Protein AF-A0A8B6HRZ5-F1 (afdb_monomer)

InterPro domains:
  IPR036322 WD40-repeat-containing domain superfamily [SSF50978] (142-255)

Sequence (256 aa):
MEEHNSCQNVLPLDAVAKDVKHSVMFYDVSNALSNIRTTSNRAIANLEENIENRCNDEVMISNQIRNFEFKLQEILPALETARMVFKSPEDIQNIVRSLRSTTLNFLQYKTDYKPSKIQQVQVPSLVPRMPTQFTLHPRLDIIRYEDLLITCMCITDDNCLLLCNQKSNVLLVYSDSGDYLQDCKLSGEPWDIAVIPGENKPVVTLPYQSLIKFVDIITMTASPKYFIPVGSGVAIVKDKICVGGYERGYLHIYDK

Secondary structure (DSSP, 8-state):
-------S----HHHHHHHHTTSHHHHHHHHHHHHHHHHHHHHHHHHHHHHHHHHHHHHHHHHHHHHHHHHHHHHHHHHHT-----SSHHHHHHHHHHSTT---------------TT--PPPPPSS-PPPP-------------TT--EEEEEE-TT--EEEEETTTTEEEEE-TT--EEEEEE-SS----EEEETTTTEEEEEEGGGTEEEEB-TTT-PBPPPEE-SS--EEEEETTEEEEE-TTT--EEEEE-

Structure (mmCIF, N/CA/C/O backbone):
data_AF-A0A8B6HRZ5-F1
#
_entry.id   AF-A0A8B6HRZ5-F1
#
loop_
_atom_site.group_PDB
_atom_site.id
_atom_site.type_symbol
_atom_site.label_atom_id
_atom_site.label_alt_id
_atom_site.label_comp_id
_atom_site.label_asym_id
_atom_site.label_entity_id
_atom_site.label_seq_id
_atom_site.pdbx_PDB_ins_code
_atom_site.Cartn_x
_atom_site.Cartn_y
_atom_site.Cartn_z
_atom_site.occupancy
_atom_site.B_iso_or_equiv
_atom_site.auth_seq_id
_atom_site.auth_comp_id
_atom_site.auth_asym_id
_atom_site.auth_atom_id
_atom_site.pdbx_PDB_model_num
ATOM 1 N N . MET A 1 1 ? 54.891 21.508 -107.665 1.00 38.66 1 MET A N 1
ATOM 2 C CA . MET A 1 1 ? 54.600 20.073 -107.844 1.00 38.66 1 MET A CA 1
ATOM 3 C C . MET A 1 1 ? 55.518 19.346 -106.888 1.00 38.66 1 MET A C 1
ATOM 5 O O . MET A 1 1 ? 56.701 19.258 -107.172 1.00 38.66 1 MET A O 1
ATOM 9 N N . GLU A 1 2 ? 55.012 18.974 -105.716 1.00 42.09 2 GLU A N 1
ATOM 10 C CA . GLU A 1 2 ? 55.763 18.152 -104.765 1.00 42.09 2 GLU A CA 1
ATOM 11 C C . GLU A 1 2 ? 55.422 16.688 -105.044 1.00 42.09 2 GLU A C 1
ATOM 13 O O . GLU A 1 2 ? 54.262 16.281 -104.967 1.00 42.09 2 GLU A O 1
ATOM 18 N N . GLU A 1 3 ? 56.432 15.918 -105.447 1.00 49.00 3 GLU A N 1
ATOM 19 C CA . GLU A 1 3 ? 56.338 14.469 -105.583 1.00 49.00 3 GLU A CA 1
ATOM 20 C C . GLU A 1 3 ? 56.299 13.854 -104.181 1.00 49.00 3 GLU A C 1
ATOM 22 O O . GLU A 1 3 ? 57.293 13.824 -103.455 1.00 49.00 3 GLU A O 1
ATOM 27 N N . HIS A 1 4 ? 55.125 13.368 -103.781 1.00 48.78 4 HIS A N 1
ATOM 28 C CA . HIS A 1 4 ? 55.000 12.538 -102.592 1.00 48.78 4 HIS A CA 1
ATOM 29 C C . HIS A 1 4 ? 55.686 11.192 -102.851 1.00 48.78 4 HIS A C 1
ATOM 31 O O . HIS A 1 4 ? 55.140 10.325 -103.534 1.00 48.78 4 HIS A O 1
ATOM 37 N N . ASN A 1 5 ? 56.875 11.011 -102.270 1.00 52.81 5 ASN A N 1
ATOM 38 C CA . ASN A 1 5 ? 57.528 9.711 -102.163 1.00 52.81 5 ASN A CA 1
ATOM 39 C C . ASN A 1 5 ? 56.578 8.740 -101.454 1.00 52.81 5 ASN A C 1
ATOM 41 O O . ASN A 1 5 ? 56.281 8.899 -100.268 1.00 52.81 5 ASN A O 1
ATOM 45 N N . SER A 1 6 ? 56.083 7.740 -102.186 1.00 54.97 6 SER A N 1
ATOM 46 C CA . SER A 1 6 ? 55.260 6.681 -101.612 1.00 54.97 6 SER A CA 1
ATOM 47 C C . SER A 1 6 ? 56.063 5.984 -100.514 1.00 54.97 6 SER A C 1
ATOM 49 O O . SER A 1 6 ? 57.105 5.390 -100.796 1.00 54.97 6 SER A O 1
ATOM 51 N N . CYS A 1 7 ? 55.600 6.053 -99.267 1.00 59.22 7 CYS A N 1
ATOM 52 C CA . CYS A 1 7 ? 56.176 5.290 -98.168 1.00 59.22 7 CYS A CA 1
ATOM 53 C C . CYS A 1 7 ? 56.111 3.792 -98.517 1.00 59.22 7 CYS A C 1
ATOM 55 O O . CYS A 1 7 ? 55.048 3.187 -98.444 1.00 59.22 7 CYS A O 1
ATOM 57 N N . GLN A 1 8 ? 57.233 3.184 -98.909 1.00 53.69 8 GLN A N 1
ATOM 58 C CA . GLN A 1 8 ? 57.300 1.767 -99.307 1.00 53.69 8 GLN A CA 1
ATOM 59 C C . GLN A 1 8 ? 57.217 0.785 -98.123 1.00 53.69 8 GLN A C 1
ATOM 61 O O . GLN A 1 8 ? 57.164 -0.421 -98.332 1.00 53.69 8 GLN A O 1
ATOM 66 N N . ASN A 1 9 ? 57.139 1.287 -96.886 1.00 56.56 9 ASN A N 1
ATOM 67 C CA . ASN A 1 9 ? 57.068 0.486 -95.662 1.00 56.56 9 ASN A CA 1
ATOM 68 C C . ASN A 1 9 ? 55.737 0.690 -94.921 1.00 56.56 9 ASN A C 1
ATOM 70 O O . ASN A 1 9 ? 55.716 0.932 -93.716 1.00 56.56 9 ASN A O 1
ATOM 74 N N . VAL A 1 10 ? 54.610 0.622 -95.634 1.00 58.75 10 VAL A N 1
ATOM 75 C CA . VAL A 1 10 ? 53.302 0.504 -94.976 1.00 58.75 10 VAL A CA 1
ATOM 76 C C . VAL A 1 10 ? 53.109 -0.965 -94.616 1.00 58.75 10 VAL A C 1
ATOM 78 O O . VAL A 1 10 ? 52.753 -1.782 -95.463 1.00 58.75 10 VAL A O 1
ATOM 81 N N . LEU A 1 11 ? 53.387 -1.313 -93.358 1.00 62.25 11 LEU A N 1
ATOM 82 C CA . LEU A 1 11 ? 53.001 -2.609 -92.810 1.00 62.25 11 LEU A CA 1
ATOM 83 C C . LEU A 1 11 ? 51.470 -2.715 -92.886 1.00 62.25 11 LEU A C 1
ATOM 85 O O . LEU A 1 11 ? 50.784 -1.841 -92.344 1.00 62.25 11 LEU A O 1
ATOM 89 N N . PRO A 1 12 ? 50.913 -3.743 -93.552 1.00 67.38 12 PRO A N 1
ATOM 90 C CA . PRO A 1 12 ? 49.474 -3.936 -93.563 1.00 67.38 12 PRO A CA 1
ATOM 91 C C . PRO A 1 12 ? 48.985 -4.063 -92.119 1.00 67.38 12 PRO A C 1
ATOM 93 O O . PRO A 1 12 ? 49.611 -4.750 -91.309 1.00 67.38 12 PRO A O 1
ATOM 96 N N . LEU A 1 13 ? 47.873 -3.399 -91.792 1.00 62.28 13 LEU A N 1
ATOM 97 C CA . LEU A 1 13 ? 47.287 -3.393 -90.443 1.00 62.28 13 LEU A CA 1
ATOM 98 C C . LEU A 1 13 ? 47.123 -4.814 -89.876 1.00 62.28 13 LEU A C 1
ATOM 100 O O . LEU A 1 13 ? 47.326 -5.034 -88.684 1.00 62.28 13 LEU A O 1
ATOM 104 N N . ASP A 1 14 ? 46.859 -5.788 -90.745 1.00 65.31 14 ASP A N 1
ATOM 105 C CA . ASP A 1 14 ? 46.728 -7.204 -90.398 1.00 65.31 14 ASP A CA 1
ATOM 106 C C . ASP A 1 14 ? 48.038 -7.857 -89.925 1.00 65.31 14 ASP A C 1
ATOM 108 O O . ASP A 1 14 ? 48.007 -8.787 -89.116 1.00 65.31 14 ASP A O 1
ATOM 112 N N . ALA A 1 15 ? 49.194 -7.380 -90.400 1.00 63.66 15 ALA A N 1
ATOM 113 C CA . ALA A 1 15 ? 50.505 -7.850 -89.952 1.00 63.66 15 ALA A CA 1
ATOM 114 C C . ALA A 1 15 ? 50.818 -7.334 -88.541 1.00 63.66 15 ALA A C 1
ATOM 116 O O . ALA A 1 15 ? 51.223 -8.111 -87.682 1.00 63.66 15 ALA A O 1
ATOM 117 N N . VAL A 1 16 ? 50.522 -6.058 -88.267 1.00 62.25 16 VAL A N 1
ATOM 118 C CA . VAL A 1 16 ? 50.665 -5.472 -86.923 1.00 62.25 16 VAL A CA 1
ATOM 119 C C . VAL A 1 16 ? 49.673 -6.115 -85.944 1.00 62.25 16 VAL A C 1
ATOM 121 O O . VAL A 1 16 ? 50.038 -6.458 -84.823 1.00 62.25 16 VAL A O 1
ATOM 124 N N . ALA A 1 17 ? 48.432 -6.368 -86.370 1.00 62.56 17 ALA A N 1
ATOM 125 C CA . ALA A 1 17 ? 47.404 -6.996 -85.540 1.00 62.56 17 ALA A CA 1
ATOM 126 C C . ALA A 1 17 ? 47.711 -8.462 -85.166 1.00 62.56 17 ALA A C 1
ATOM 128 O O . ALA A 1 17 ? 47.281 -8.926 -84.104 1.00 62.56 17 ALA A O 1
ATOM 129 N N . LYS A 1 18 ? 48.459 -9.201 -86.001 1.00 64.75 18 LYS A N 1
ATOM 130 C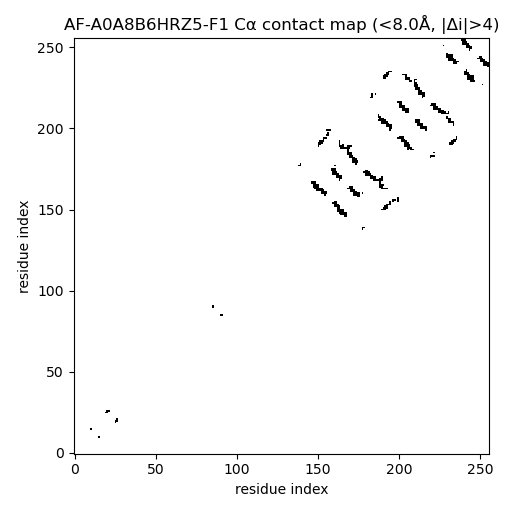 CA . LYS A 1 18 ? 48.892 -10.577 -85.691 1.00 64.75 18 LYS A CA 1
ATOM 131 C C . LYS A 1 18 ? 49.919 -10.629 -84.555 1.00 64.75 18 LYS A C 1
ATOM 133 O O . LYS A 1 18 ? 49.816 -11.512 -83.698 1.00 64.75 18 LYS A O 1
ATOM 138 N N . ASP A 1 19 ? 50.827 -9.659 -84.495 1.00 64.00 19 ASP A N 1
ATOM 139 C CA . ASP A 1 19 ? 51.858 -9.591 -83.452 1.00 64.00 19 ASP A CA 1
ATOM 140 C C . ASP A 1 19 ? 51.330 -9.045 -82.122 1.00 64.00 19 ASP A C 1
ATOM 142 O O . ASP A 1 19 ? 51.835 -9.410 -81.061 1.00 64.00 19 ASP A O 1
ATOM 146 N N . VAL A 1 20 ? 50.246 -8.258 -82.132 1.00 68.44 20 VAL A N 1
ATOM 147 C CA . VAL A 1 20 ? 49.613 -7.761 -80.895 1.00 68.44 20 VAL A CA 1
ATOM 148 C C . VAL A 1 20 ? 49.166 -8.910 -79.991 1.00 68.44 20 VAL A C 1
ATOM 150 O O . VAL A 1 20 ? 49.357 -8.824 -78.785 1.00 68.44 20 VAL A O 1
ATOM 153 N N . LYS A 1 21 ? 48.656 -10.020 -80.544 1.00 69.50 21 LYS A N 1
ATOM 154 C CA . LYS A 1 21 ? 48.264 -11.202 -79.749 1.00 69.50 21 LYS A CA 1
ATOM 155 C C . LYS A 1 21 ? 49.444 -11.921 -79.085 1.00 69.50 21 LYS A C 1
ATOM 157 O O . LYS A 1 21 ? 49.227 -12.676 -78.144 1.00 69.50 21 LYS A O 1
ATOM 162 N N . HIS A 1 22 ? 50.661 -11.691 -79.576 1.00 73.56 22 HIS A N 1
ATOM 163 C CA . HIS A 1 22 ? 51.902 -12.262 -79.050 1.00 73.56 22 HIS A CA 1
ATOM 164 C C . HIS A 1 22 ? 52.674 -11.257 -78.181 1.00 73.56 22 HIS A C 1
ATOM 166 O O . HIS A 1 22 ? 53.710 -11.594 -77.610 1.00 73.56 22 HIS A O 1
ATOM 172 N N . SER A 1 23 ? 52.173 -10.022 -78.061 1.00 79.94 23 SER A N 1
ATOM 173 C CA . SER A 1 23 ? 52.761 -8.996 -77.209 1.00 79.94 23 SER A CA 1
ATOM 174 C C . SER A 1 23 ? 52.591 -9.355 -75.737 1.00 79.94 23 SER A C 1
ATOM 176 O O . SER A 1 23 ? 51.514 -9.765 -75.301 1.00 79.94 23 SER A O 1
ATOM 178 N N . VAL A 1 24 ? 53.641 -9.114 -74.952 1.00 80.75 24 VAL A N 1
ATOM 179 C CA . VAL A 1 24 ? 53.631 -9.265 -73.489 1.00 80.75 24 VAL A CA 1
ATOM 180 C C . VAL A 1 24 ? 52.458 -8.497 -72.870 1.00 80.75 24 VAL A C 1
ATOM 182 O O . VAL A 1 24 ? 51.736 -9.046 -72.045 1.00 80.75 24 VAL A O 1
ATOM 185 N N . MET A 1 25 ? 52.167 -7.285 -73.362 1.00 78.19 25 MET A N 1
ATOM 186 C CA . MET A 1 25 ? 51.032 -6.493 -72.871 1.00 78.19 25 MET A CA 1
ATOM 187 C C . MET A 1 25 ? 49.675 -7.158 -73.128 1.00 78.19 25 MET A C 1
ATOM 189 O O . MET A 1 25 ? 48.774 -7.047 -72.300 1.00 78.19 25 MET A O 1
ATOM 193 N N . PHE A 1 26 ? 49.503 -7.852 -74.257 1.00 80.44 26 PHE A N 1
ATOM 194 C CA . PHE A 1 26 ? 48.255 -8.562 -74.543 1.00 80.44 26 PHE A CA 1
ATOM 195 C C . PHE A 1 26 ? 48.068 -9.748 -73.597 1.00 80.44 26 PHE A C 1
ATOM 197 O O . PHE A 1 26 ? 46.974 -9.937 -73.065 1.00 80.44 26 PHE A O 1
ATOM 204 N N . TYR A 1 27 ? 49.136 -10.507 -73.338 1.00 82.19 27 TYR A N 1
ATOM 205 C CA . TYR A 1 27 ? 49.108 -11.592 -72.359 1.00 82.19 27 TYR A CA 1
ATOM 206 C C . TYR A 1 27 ? 48.821 -11.085 -70.945 1.00 82.19 27 TYR A C 1
ATOM 208 O O . TYR A 1 27 ? 47.970 -11.660 -70.268 1.00 82.19 27 TYR A O 1
ATOM 216 N N . ASP A 1 28 ? 49.452 -9.991 -70.519 1.00 83.25 28 ASP A N 1
ATOM 217 C CA . ASP A 1 28 ? 49.235 -9.405 -69.193 1.00 83.25 28 ASP A CA 1
ATOM 218 C C . ASP A 1 28 ? 47.789 -8.932 -69.011 1.00 83.25 28 ASP A C 1
ATOM 220 O O . ASP A 1 28 ? 47.148 -9.261 -68.011 1.00 83.25 28 ASP A O 1
ATOM 224 N N . VAL A 1 29 ? 47.234 -8.231 -70.006 1.00 85.19 29 VAL A N 1
ATOM 225 C CA . VAL A 1 29 ? 45.831 -7.788 -69.983 1.00 85.19 29 VAL A CA 1
ATOM 226 C C . VAL A 1 29 ? 44.878 -8.985 -70.021 1.00 85.19 29 VAL A C 1
ATOM 228 O O . VAL A 1 29 ? 43.915 -9.022 -69.257 1.00 85.19 29 VAL A O 1
ATOM 231 N N . SER A 1 30 ? 45.150 -9.996 -70.850 1.00 83.00 30 SER A N 1
ATOM 232 C CA . SER A 1 30 ? 44.341 -11.219 -70.914 1.00 83.00 30 SER A CA 1
ATOM 233 C C . SER A 1 30 ? 44.356 -11.982 -69.583 1.00 83.00 30 SER A C 1
ATOM 235 O O . SER A 1 30 ? 43.309 -12.425 -69.105 1.00 83.00 30 SER A O 1
ATOM 237 N N . ASN A 1 31 ? 45.523 -12.099 -68.945 1.00 87.56 31 ASN A N 1
ATOM 238 C CA . ASN A 1 31 ? 45.673 -12.734 -67.637 1.00 87.56 31 ASN A CA 1
ATOM 239 C C . ASN A 1 31 ? 44.961 -11.931 -66.541 1.00 87.56 31 ASN A C 1
ATOM 241 O O . ASN A 1 31 ? 44.244 -12.513 -65.727 1.00 87.56 31 ASN A O 1
ATOM 245 N N . ALA A 1 32 ? 45.087 -10.602 -66.547 1.00 87.81 32 ALA A N 1
ATOM 246 C CA . ALA A 1 32 ? 44.375 -9.731 -65.618 1.00 87.81 32 ALA A CA 1
ATOM 247 C C . ALA A 1 32 ? 42.850 -9.871 -65.768 1.00 87.81 32 ALA A C 1
ATOM 249 O O . ALA A 1 32 ? 42.153 -10.051 -64.769 1.00 87.81 32 ALA A O 1
ATOM 250 N N . LEU A 1 33 ? 42.330 -9.883 -67.000 1.00 89.69 33 LEU A N 1
ATOM 251 C CA . LEU A 1 33 ? 40.906 -10.105 -67.271 1.00 89.69 33 LEU A CA 1
ATOM 252 C C . LEU A 1 33 ? 40.442 -11.497 -66.818 1.00 89.69 33 LEU A C 1
ATOM 254 O O . LEU A 1 33 ? 39.361 -11.623 -66.241 1.00 89.69 33 LEU A O 1
ATOM 258 N N . SER A 1 34 ? 41.261 -12.533 -67.016 1.00 91.69 34 SER A N 1
ATOM 259 C CA . SER A 1 34 ? 40.980 -13.889 -66.527 1.00 91.69 34 SER A CA 1
ATOM 260 C C . SER A 1 34 ? 40.912 -13.946 -64.993 1.00 91.69 34 SER A C 1
ATOM 262 O O . SER A 1 34 ? 39.985 -14.531 -64.421 1.00 91.69 34 SER A O 1
ATOM 264 N N . ASN A 1 35 ? 41.835 -13.265 -64.310 1.00 90.69 35 ASN A N 1
ATOM 265 C CA . ASN A 1 35 ? 41.856 -13.167 -62.850 1.00 90.69 35 ASN A CA 1
ATOM 266 C C . ASN A 1 35 ? 40.648 -12.389 -62.312 1.00 90.69 35 ASN A C 1
ATOM 268 O O . ASN A 1 35 ? 40.018 -12.827 -61.345 1.00 90.69 35 ASN A O 1
ATOM 272 N N . ILE A 1 36 ? 40.280 -11.278 -62.961 1.00 92.06 36 ILE A N 1
ATOM 273 C CA . ILE A 1 36 ? 39.077 -10.503 -62.625 1.00 92.06 36 ILE A CA 1
ATOM 274 C C . ILE A 1 36 ? 37.833 -11.372 -62.798 1.00 92.06 36 ILE A C 1
ATOM 276 O O . ILE A 1 36 ? 37.013 -11.444 -61.885 1.00 92.06 36 ILE A O 1
ATOM 280 N N . ARG A 1 37 ? 37.713 -12.091 -63.920 1.00 92.19 37 ARG A N 1
ATOM 281 C CA . ARG A 1 37 ? 36.587 -12.999 -64.174 1.00 92.19 37 ARG A CA 1
ATOM 282 C C . ARG A 1 37 ? 36.490 -14.088 -63.110 1.00 92.19 37 ARG A C 1
ATOM 284 O O . ARG A 1 37 ? 35.410 -14.337 -62.587 1.00 92.19 37 ARG A O 1
ATOM 291 N N . THR A 1 38 ? 37.613 -14.704 -62.753 1.00 92.94 38 THR A N 1
ATOM 292 C CA . THR A 1 38 ? 37.658 -15.749 -61.719 1.00 92.94 38 THR A CA 1
ATOM 293 C C . THR A 1 38 ? 37.252 -15.198 -60.351 1.00 92.94 38 THR A C 1
ATOM 295 O O . THR A 1 38 ? 36.471 -15.824 -59.636 1.00 92.94 38 THR A O 1
ATOM 298 N N . THR A 1 39 ? 37.729 -14.000 -60.005 1.00 92.12 39 THR A N 1
ATOM 299 C CA . THR A 1 39 ? 37.379 -13.318 -58.750 1.00 92.12 39 THR A CA 1
ATOM 300 C C . THR A 1 39 ? 35.900 -12.942 -58.716 1.00 92.12 39 THR A C 1
ATOM 302 O O . THR A 1 39 ? 35.231 -13.187 -57.716 1.00 92.12 39 THR A O 1
ATOM 305 N N . SER A 1 40 ? 35.368 -12.414 -59.821 1.00 90.81 40 SER A N 1
ATOM 306 C CA . SER A 1 40 ? 33.954 -12.061 -59.956 1.00 90.81 40 SER A CA 1
ATOM 307 C C . SER A 1 40 ? 33.053 -13.290 -59.845 1.00 90.81 40 SER A C 1
ATOM 309 O O . SER A 1 40 ? 32.094 -13.255 -59.083 1.00 90.81 40 SER A O 1
ATOM 311 N N . ASN A 1 41 ? 33.398 -14.399 -60.507 1.00 93.44 41 ASN A N 1
ATOM 312 C CA . ASN A 1 41 ? 32.646 -15.651 -60.400 1.00 93.44 41 ASN A CA 1
ATOM 313 C C . ASN A 1 41 ? 32.640 -16.197 -58.965 1.00 93.44 41 ASN A C 1
ATOM 315 O O . ASN A 1 41 ? 31.605 -16.650 -58.488 1.00 93.44 41 ASN A O 1
ATOM 319 N N . ARG A 1 42 ? 33.775 -16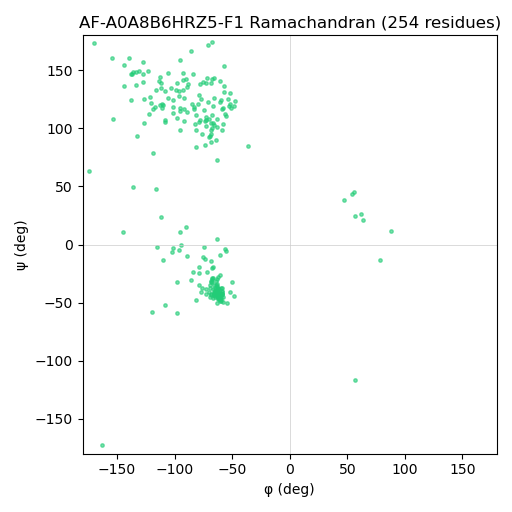.123 -58.254 1.00 92.69 42 ARG A N 1
ATOM 320 C CA . ARG A 1 42 ? 33.847 -16.527 -56.841 1.00 92.69 42 ARG A CA 1
ATOM 321 C C . ARG A 1 42 ? 32.988 -15.626 -55.953 1.00 92.69 42 ARG A C 1
ATOM 323 O O . ARG A 1 42 ? 32.314 -16.123 -55.061 1.00 92.69 42 ARG A O 1
ATOM 330 N N . ALA A 1 43 ? 32.996 -14.316 -56.199 1.00 88.75 43 ALA A N 1
ATOM 331 C CA . ALA A 1 43 ? 32.155 -13.378 -55.463 1.00 88.75 43 ALA A CA 1
ATOM 332 C C . ALA A 1 43 ? 30.658 -13.652 -55.690 1.00 88.75 43 ALA A C 1
ATOM 334 O O . ALA A 1 43 ? 29.894 -13.607 -54.732 1.00 88.75 43 ALA A O 1
ATOM 335 N N . ILE A 1 44 ? 30.256 -13.982 -56.924 1.00 92.06 44 ILE A N 1
ATOM 336 C CA . ILE A 1 44 ? 28.875 -14.367 -57.254 1.00 92.06 44 ILE A CA 1
ATOM 337 C C . ILE A 1 44 ? 28.483 -15.653 -56.519 1.00 92.06 44 ILE A C 1
ATOM 339 O O . ILE A 1 44 ? 27.481 -15.643 -55.815 1.00 92.06 44 ILE A O 1
ATOM 343 N N . ALA A 1 45 ? 29.303 -16.707 -56.583 1.00 93.06 45 ALA A N 1
ATOM 344 C CA . ALA A 1 45 ? 29.021 -17.966 -55.886 1.00 93.06 45 ALA A CA 1
ATOM 345 C C . ALA A 1 45 ? 28.887 -17.776 -54.362 1.00 93.06 45 ALA A C 1
ATOM 347 O O . ALA A 1 45 ? 27.954 -18.286 -53.750 1.00 93.06 45 ALA A O 1
ATOM 348 N N . ASN A 1 46 ? 29.764 -16.968 -53.754 1.00 91.38 46 ASN A N 1
ATOM 349 C CA . ASN A 1 46 ? 29.667 -16.638 -52.329 1.00 91.38 46 ASN A CA 1
ATOM 350 C C . ASN A 1 46 ? 28.385 -15.850 -51.999 1.00 91.38 46 ASN A C 1
ATOM 352 O O . ASN A 1 46 ? 27.848 -15.976 -50.900 1.00 91.38 46 ASN A O 1
ATOM 356 N N . LEU A 1 47 ? 27.913 -14.983 -52.900 1.00 90.31 47 LEU A N 1
ATOM 357 C CA . LEU A 1 47 ? 26.650 -14.265 -52.708 1.00 90.31 47 LEU A CA 1
ATOM 358 C C . LEU A 1 47 ? 25.453 -15.212 -52.817 1.00 90.31 47 LEU A C 1
ATOM 360 O O . LEU A 1 47 ? 24.545 -15.105 -51.999 1.00 90.31 47 LEU A O 1
ATOM 364 N N . GLU A 1 48 ? 25.470 -16.143 -53.771 1.00 93.38 48 GLU A N 1
ATOM 365 C CA . GLU A 1 48 ? 24.432 -17.168 -53.935 1.00 93.38 48 GLU A CA 1
ATOM 366 C C . GLU A 1 48 ? 24.335 -18.069 -52.695 1.00 93.38 48 GLU A C 1
ATOM 368 O O . GLU A 1 48 ? 23.246 -18.218 -52.141 1.00 93.38 48 GLU A O 1
ATOM 373 N N . GLU A 1 49 ? 25.466 -18.561 -52.180 1.00 93.19 49 GLU A N 1
ATOM 374 C CA . GLU A 1 49 ? 25.521 -19.359 -50.944 1.00 93.19 49 GLU A CA 1
ATOM 375 C C . GLU A 1 49 ? 25.003 -18.569 -49.728 1.00 93.19 49 GLU A C 1
ATOM 377 O O . GLU A 1 49 ? 24.223 -19.074 -48.920 1.00 93.19 49 GLU A O 1
ATOM 382 N N . ASN A 1 50 ? 25.380 -17.291 -49.605 1.00 91.88 50 ASN A N 1
ATOM 383 C CA . ASN A 1 50 ? 24.878 -16.438 -48.526 1.00 91.88 50 ASN A CA 1
ATOM 384 C C . ASN A 1 50 ? 23.367 -16.177 -48.630 1.00 91.88 50 ASN A C 1
ATOM 386 O O . ASN A 1 50 ? 22.702 -16.060 -47.599 1.00 91.88 50 ASN A O 1
ATOM 390 N N . ILE A 1 51 ? 22.818 -16.063 -49.843 1.00 91.12 51 ILE A N 1
ATOM 391 C CA . ILE A 1 51 ? 21.371 -15.926 -50.057 1.00 91.12 51 ILE A CA 1
ATOM 392 C C . ILE A 1 51 ? 20.659 -17.213 -49.634 1.00 91.12 51 ILE A C 1
ATOM 394 O O . ILE A 1 51 ? 19.686 -17.137 -48.886 1.00 91.12 51 ILE A O 1
ATOM 398 N N . GLU A 1 52 ? 21.166 -18.377 -50.042 1.00 91.88 52 GLU A N 1
ATOM 399 C CA . GLU A 1 52 ? 20.597 -19.674 -49.666 1.00 91.88 52 GLU A CA 1
ATOM 400 C C . GLU A 1 52 ? 20.598 -19.877 -48.143 1.00 91.88 52 GLU A C 1
ATOM 402 O O . GLU A 1 52 ? 19.563 -20.204 -47.558 1.00 91.88 52 GLU A O 1
ATOM 407 N N . ASN A 1 53 ? 21.722 -19.582 -47.481 1.00 91.94 53 ASN A N 1
ATOM 408 C CA . ASN A 1 53 ? 21.828 -19.651 -46.024 1.00 91.94 53 ASN A CA 1
ATOM 409 C C . ASN A 1 53 ? 20.816 -18.727 -45.331 1.00 91.94 53 ASN A C 1
ATOM 411 O O . ASN A 1 53 ? 20.139 -19.147 -44.395 1.00 91.94 53 ASN A O 1
ATOM 415 N N . ARG A 1 54 ? 20.634 -17.497 -45.832 1.00 87.75 54 ARG A N 1
ATOM 416 C CA . ARG A 1 54 ? 19.635 -16.563 -45.288 1.00 87.75 54 ARG A CA 1
ATOM 417 C C . ARG A 1 54 ? 18.201 -17.052 -45.472 1.00 87.75 54 ARG A C 1
ATOM 419 O O . ARG A 1 54 ? 17.399 -16.888 -44.557 1.00 87.75 54 ARG A O 1
ATOM 426 N N . CYS A 1 55 ? 17.878 -17.663 -46.612 1.00 89.62 55 CYS A N 1
ATOM 427 C CA . CYS A 1 55 ? 16.565 -18.271 -46.825 1.00 89.62 55 CYS A CA 1
ATOM 428 C C . CYS A 1 55 ? 16.320 -19.436 -45.852 1.00 89.62 55 CYS A C 1
ATOM 430 O O . CYS A 1 55 ? 15.230 -19.550 -45.293 1.00 89.62 55 CYS A O 1
ATOM 432 N N . ASN A 1 56 ? 17.334 -20.269 -45.601 1.00 91.69 56 ASN A N 1
ATOM 433 C CA . ASN A 1 56 ? 17.239 -21.362 -44.631 1.00 91.69 56 ASN A CA 1
ATOM 434 C C . ASN A 1 56 ? 17.042 -20.844 -43.196 1.00 91.69 56 ASN A C 1
ATOM 436 O O . ASN A 1 56 ? 16.181 -21.352 -42.471 1.00 91.69 56 ASN A O 1
ATOM 440 N N . ASP A 1 57 ? 17.776 -19.799 -42.807 1.00 88.50 57 ASP A N 1
ATOM 441 C CA . ASP A 1 57 ? 17.620 -19.143 -41.506 1.00 88.50 57 ASP A CA 1
ATOM 442 C C . ASP A 1 57 ? 16.214 -18.549 -41.338 1.00 88.50 57 ASP A C 1
ATOM 444 O O . ASP A 1 57 ? 15.585 -18.727 -40.294 1.00 88.50 57 ASP A O 1
ATOM 448 N N . GLU A 1 58 ? 15.678 -17.895 -42.373 1.00 91.00 58 GLU A N 1
ATOM 449 C CA . GLU A 1 58 ? 14.325 -17.328 -42.362 1.00 91.00 58 GLU A CA 1
ATOM 450 C C . GLU A 1 58 ? 13.253 -18.408 -42.153 1.00 91.00 58 GLU A C 1
ATOM 452 O O . GLU A 1 58 ? 12.332 -18.234 -41.344 1.00 91.00 58 GLU A O 1
ATOM 457 N N . VAL A 1 59 ? 13.399 -19.560 -42.815 1.00 92.38 59 VAL A N 1
ATOM 458 C CA . VAL A 1 59 ? 12.515 -20.717 -42.617 1.00 92.38 59 VAL A CA 1
ATOM 459 C C . VAL A 1 59 ? 12.639 -21.261 -41.192 1.00 92.38 59 VAL A C 1
ATOM 461 O O . VAL A 1 59 ? 11.621 -21.544 -40.550 1.00 92.38 59 VAL A O 1
ATOM 464 N N . MET A 1 60 ? 13.859 -21.381 -40.657 1.00 92.06 60 MET A N 1
ATOM 465 C CA . MET A 1 60 ? 14.077 -21.852 -39.286 1.00 92.06 60 MET A CA 1
ATOM 466 C C . MET A 1 60 ? 13.434 -20.912 -38.258 1.00 92.06 60 MET A C 1
ATOM 468 O O . MET A 1 60 ? 12.714 -21.377 -37.370 1.00 92.06 60 MET A O 1
ATOM 472 N N . ILE A 1 61 ? 13.644 -19.600 -38.396 1.00 87.62 61 ILE A N 1
ATOM 473 C CA . ILE A 1 61 ? 13.073 -18.575 -37.514 1.00 87.62 61 ILE A CA 1
ATOM 474 C C . ILE A 1 61 ? 11.545 -18.600 -37.593 1.00 87.62 61 ILE A C 1
ATOM 476 O O . ILE A 1 61 ? 10.879 -18.615 -36.558 1.00 87.62 61 ILE A O 1
ATOM 480 N N . SER A 1 62 ? 10.978 -18.686 -38.798 1.00 90.12 62 SER A N 1
ATOM 481 C CA . SER A 1 62 ? 9.525 -18.766 -38.995 1.00 90.12 62 SER A CA 1
ATOM 482 C C . SER A 1 62 ? 8.916 -19.983 -38.290 1.00 90.12 62 SER A C 1
ATOM 484 O O . SER A 1 62 ? 7.876 -19.879 -37.637 1.00 90.12 62 SER A O 1
ATOM 486 N N . ASN A 1 63 ? 9.592 -21.134 -38.350 1.00 89.69 63 ASN A N 1
ATOM 487 C CA . ASN A 1 63 ? 9.171 -22.338 -37.635 1.00 89.69 63 ASN A CA 1
ATOM 488 C C . ASN A 1 63 ? 9.275 -22.178 -36.110 1.00 89.69 63 ASN A C 1
ATOM 490 O O . ASN A 1 63 ? 8.396 -22.642 -35.381 1.00 89.69 63 ASN A O 1
ATOM 494 N N . GLN A 1 64 ? 10.317 -21.506 -35.610 1.00 88.44 64 GLN A N 1
ATOM 495 C CA . GLN A 1 64 ? 10.448 -21.209 -34.182 1.00 88.44 64 GLN A CA 1
ATOM 496 C C . GLN A 1 64 ? 9.341 -20.269 -33.691 1.00 88.44 64 GLN A C 1
ATOM 498 O O . GLN A 1 64 ? 8.726 -20.563 -32.666 1.00 88.44 64 GLN A O 1
ATOM 503 N N . ILE A 1 65 ? 9.044 -19.195 -34.431 1.00 85.25 65 ILE A N 1
ATOM 504 C CA . ILE A 1 65 ? 7.957 -18.257 -34.110 1.00 85.25 65 ILE A CA 1
ATOM 505 C C . ILE A 1 65 ? 6.624 -19.001 -34.048 1.00 85.25 65 ILE A C 1
ATOM 507 O O . ILE A 1 65 ? 5.940 -18.926 -33.030 1.00 85.25 65 ILE A O 1
ATOM 511 N N . ARG A 1 66 ? 6.299 -19.807 -35.066 1.00 87.81 66 ARG A N 1
ATOM 512 C CA . ARG A 1 66 ? 5.058 -20.595 -35.089 1.00 87.81 66 ARG A CA 1
ATOM 513 C C . ARG A 1 66 ? 4.958 -21.560 -33.899 1.00 87.81 66 ARG A C 1
ATOM 515 O O . ARG A 1 66 ? 3.892 -21.705 -33.308 1.00 87.81 66 ARG A O 1
ATOM 522 N N . ASN A 1 67 ? 6.065 -22.196 -33.511 1.00 88.62 67 ASN A N 1
ATOM 523 C CA . ASN A 1 67 ? 6.099 -23.056 -32.325 1.00 88.62 67 ASN A CA 1
ATOM 524 C C . ASN A 1 67 ? 5.859 -22.272 -31.024 1.00 88.62 67 ASN A C 1
ATOM 526 O O . ASN A 1 67 ? 5.209 -22.787 -30.113 1.00 88.62 67 ASN A O 1
ATOM 530 N N . PHE A 1 68 ? 6.375 -21.045 -30.912 1.00 84.94 68 PHE A N 1
ATOM 531 C CA . PHE A 1 68 ? 6.090 -20.175 -29.770 1.00 84.94 68 PHE A CA 1
ATOM 532 C C . PHE A 1 68 ? 4.633 -19.715 -29.747 1.00 84.94 68 PHE A C 1
ATOM 534 O O . PHE A 1 68 ? 4.013 -19.766 -28.687 1.00 84.94 68 PHE A O 1
ATOM 541 N N . GLU A 1 69 ? 4.074 -19.327 -30.893 1.00 83.62 69 GLU A N 1
ATOM 542 C CA . GLU A 1 69 ? 2.660 -18.958 -31.021 1.00 83.62 69 GLU A CA 1
ATOM 543 C C . GLU A 1 69 ? 1.745 -20.103 -30.589 1.00 83.62 69 GLU A C 1
ATOM 545 O O . GLU A 1 69 ? 0.831 -19.887 -29.796 1.00 83.62 69 GLU A O 1
ATOM 550 N N . PHE A 1 70 ? 2.033 -21.330 -31.032 1.00 85.00 70 PHE A N 1
ATOM 551 C CA . PHE A 1 70 ? 1.272 -22.512 -30.636 1.00 85.00 70 PHE A CA 1
ATOM 552 C C . PHE A 1 70 ? 1.315 -22.735 -29.117 1.00 85.00 70 PHE A C 1
ATOM 554 O O . PHE A 1 70 ? 0.275 -22.866 -28.477 1.00 85.00 70 PHE A O 1
ATOM 561 N N . LYS A 1 71 ? 2.507 -22.682 -28.508 1.00 81.06 71 LYS A N 1
ATOM 562 C CA . LYS A 1 71 ? 2.653 -22.808 -27.047 1.00 81.06 71 LYS A CA 1
ATOM 563 C C . LYS A 1 71 ? 1.925 -21.697 -26.288 1.00 81.06 71 LYS A C 1
ATOM 565 O O . LYS A 1 71 ? 1.341 -21.953 -25.239 1.00 81.06 71 LYS A O 1
ATOM 570 N N . LEU A 1 72 ? 1.952 -20.465 -26.797 1.00 76.19 72 LEU A N 1
ATOM 571 C CA . LEU A 1 72 ? 1.220 -19.349 -26.196 1.00 76.19 72 LEU A CA 1
ATOM 572 C C . LEU A 1 72 ? -0.293 -19.565 -26.281 1.00 76.19 72 LEU A C 1
ATOM 574 O O . LEU A 1 72 ? -0.985 -19.326 -25.293 1.00 76.19 72 LEU A O 1
ATOM 578 N N . GLN A 1 73 ? -0.796 -20.060 -27.413 1.00 80.25 73 GLN A N 1
ATOM 579 C CA . GLN A 1 73 ? -2.206 -20.414 -27.581 1.00 80.25 73 GLN A CA 1
ATOM 580 C C . GLN A 1 73 ? -2.645 -21.558 -26.659 1.00 80.25 73 GLN A C 1
ATOM 582 O O . GLN A 1 73 ? -3.790 -21.555 -26.222 1.00 80.25 73 GLN A O 1
ATOM 587 N N . GLU A 1 74 ? -1.761 -22.499 -26.317 1.00 81.12 74 GLU A N 1
ATOM 588 C CA . GLU A 1 74 ? -2.057 -23.538 -25.318 1.00 81.12 74 GLU A CA 1
ATOM 589 C C . GLU A 1 74 ? -2.083 -22.992 -23.881 1.00 81.12 74 GLU A C 1
ATOM 591 O O . GLU A 1 74 ? -2.919 -23.396 -23.072 1.00 81.12 74 GLU A O 1
ATOM 596 N N . ILE A 1 75 ? -1.179 -22.067 -23.545 1.00 74.69 75 ILE A N 1
ATOM 597 C CA . ILE A 1 75 ? -1.039 -21.532 -22.181 1.00 74.69 75 ILE A CA 1
ATOM 598 C C . ILE A 1 75 ? -2.108 -20.473 -21.867 1.00 74.69 75 ILE A C 1
ATOM 600 O O . ILE A 1 75 ? -2.575 -20.395 -20.729 1.00 74.69 75 ILE A O 1
ATOM 604 N N . LEU A 1 76 ? -2.516 -19.665 -22.850 1.00 73.00 76 LEU A N 1
A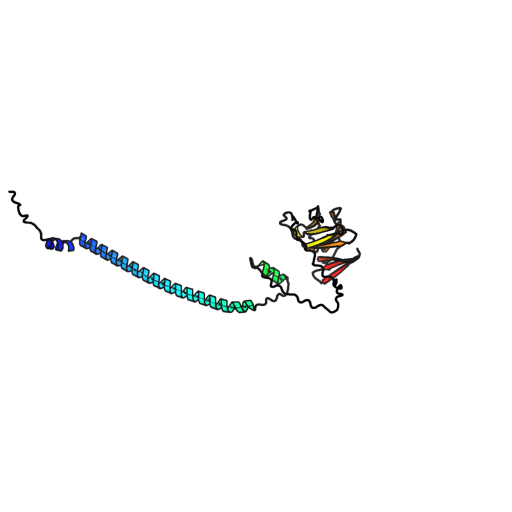TOM 605 C CA . LEU A 1 76 ? -3.484 -18.573 -22.672 1.00 73.00 76 LEU A CA 1
ATOM 606 C C . LEU A 1 76 ? -4.813 -19.030 -22.031 1.00 73.00 76 LEU A C 1
ATOM 608 O O . LEU A 1 76 ? -5.187 -18.460 -21.005 1.00 73.00 76 LEU A O 1
ATOM 612 N N . PRO A 1 77 ? -5.488 -20.090 -22.518 1.00 74.62 77 PRO A N 1
ATOM 613 C CA . PRO A 1 77 ? -6.716 -20.597 -21.902 1.00 74.62 77 PRO A CA 1
ATOM 614 C C . PRO A 1 77 ? -6.508 -21.119 -20.473 1.00 74.62 77 PRO A C 1
ATOM 616 O O . PRO A 1 77 ? -7.387 -20.981 -19.616 1.00 74.62 77 PRO A O 1
ATOM 619 N N . ALA A 1 78 ? -5.336 -21.704 -20.193 1.00 68.69 78 ALA A N 1
ATOM 620 C CA . ALA A 1 78 ? -4.986 -22.178 -18.855 1.00 68.69 78 ALA A CA 1
ATOM 621 C C . ALA A 1 78 ? -4.788 -21.012 -17.871 1.00 68.69 78 ALA A C 1
ATOM 623 O O . ALA A 1 78 ? -5.122 -21.141 -16.695 1.00 68.69 78 ALA A O 1
ATOM 624 N N . LEU A 1 79 ? -4.301 -19.862 -18.348 1.00 63.41 79 LEU A N 1
ATOM 625 C CA . LEU A 1 79 ? -4.184 -18.636 -17.555 1.00 63.41 79 LEU A CA 1
ATOM 626 C C . LEU A 1 79 ? -5.532 -17.931 -17.353 1.00 63.41 79 LEU A C 1
ATOM 628 O O . LEU A 1 79 ? -5.788 -17.446 -16.254 1.00 63.41 79 LEU A O 1
ATOM 632 N N . GLU A 1 80 ? -6.420 -17.916 -18.352 1.00 62.62 80 GLU A N 1
ATOM 633 C CA . GLU A 1 80 ? -7.774 -17.346 -18.208 1.00 62.62 80 GLU A CA 1
ATOM 634 C C . GLU A 1 80 ? -8.626 -18.098 -17.172 1.00 62.62 80 GLU A C 1
ATOM 636 O O . GLU A 1 80 ? -9.480 -17.510 -16.505 1.00 62.62 80 GLU A O 1
ATOM 641 N N . THR A 1 81 ? -8.372 -19.396 -16.993 1.00 54.72 81 THR A N 1
ATOM 642 C CA . THR A 1 81 ? -9.052 -20.240 -15.998 1.00 54.72 81 THR A CA 1
ATOM 643 C C . THR A 1 81 ? -8.278 -20.400 -14.689 1.00 54.72 81 THR A C 1
ATOM 645 O O . THR A 1 81 ? -8.812 -20.968 -13.729 1.00 54.72 81 THR A O 1
ATOM 648 N N . ALA A 1 82 ? -7.060 -19.858 -14.598 1.00 50.38 82 ALA A N 1
ATOM 649 C CA . ALA A 1 82 ? -6.250 -19.907 -13.390 1.00 50.38 82 ALA A CA 1
ATOM 650 C C . ALA A 1 82 ? -6.854 -19.013 -12.297 1.00 50.38 82 ALA A C 1
ATOM 652 O O . ALA A 1 82 ? -6.557 -17.826 -12.161 1.00 50.38 82 ALA A O 1
ATOM 653 N N . ARG A 1 83 ? -7.701 -19.607 -11.454 1.00 53.34 83 ARG A N 1
ATOM 654 C CA . ARG A 1 83 ? -8.104 -19.001 -10.185 1.00 53.34 83 ARG A CA 1
ATOM 655 C C . ARG A 1 83 ? -6.993 -19.203 -9.168 1.00 53.34 83 ARG A C 1
ATOM 657 O O . ARG A 1 83 ? -6.825 -20.294 -8.630 1.00 53.34 83 ARG A O 1
ATOM 664 N N . MET A 1 84 ? -6.261 -18.135 -8.876 1.00 55.59 84 MET A N 1
ATOM 665 C CA . MET A 1 84 ? -5.368 -18.127 -7.724 1.00 55.59 84 MET A CA 1
ATOM 666 C C . MET A 1 84 ? -6.212 -18.107 -6.446 1.00 55.59 84 MET A C 1
ATOM 668 O O . MET A 1 84 ? -6.871 -17.116 -6.134 1.00 55.59 84 MET A O 1
ATOM 672 N N . VAL A 1 85 ? -6.234 -19.231 -5.732 1.00 54.38 85 VAL A N 1
ATOM 673 C CA . VAL A 1 85 ? -6.869 -19.339 -4.416 1.00 54.38 85 VAL A CA 1
ATOM 674 C C . VAL A 1 85 ? -5.806 -19.041 -3.369 1.00 54.38 85 VAL A C 1
ATOM 676 O O . VAL A 1 85 ? -4.918 -19.857 -3.128 1.00 54.38 85 VAL A O 1
ATOM 679 N N . PHE A 1 86 ? -5.893 -17.863 -2.761 1.00 63.28 86 PHE A N 1
ATOM 680 C CA . PHE A 1 86 ? -5.005 -17.460 -1.674 1.00 63.28 86 PHE A CA 1
ATOM 681 C C . PHE A 1 86 ? -5.580 -17.910 -0.336 1.00 63.28 86 PHE A C 1
ATOM 683 O O . PHE A 1 86 ? -6.789 -17.812 -0.113 1.00 63.28 86 PHE A O 1
ATOM 690 N N . LYS A 1 87 ? -4.717 -18.429 0.542 1.00 66.88 87 LYS A N 1
ATOM 691 C CA . LYS A 1 87 ? -5.134 -18.905 1.866 1.00 66.88 87 LYS A CA 1
ATOM 692 C C . LYS A 1 87 ? -5.159 -17.769 2.881 1.00 66.88 87 LYS A C 1
ATOM 694 O O . LYS A 1 87 ? -5.998 -17.807 3.778 1.00 66.88 87 LYS A O 1
ATOM 699 N N . SER A 1 88 ? -4.299 -16.763 2.719 1.00 60.66 88 SER A N 1
ATOM 700 C CA . SER A 1 88 ? -4.340 -15.545 3.524 1.00 60.66 88 SER A CA 1
ATOM 701 C C . SER A 1 88 ? -4.081 -14.272 2.701 1.00 60.66 88 SER A C 1
ATOM 703 O O . SER A 1 88 ? -3.533 -14.331 1.596 1.00 60.66 88 SER A O 1
ATOM 705 N N . PRO A 1 89 ? -4.474 -13.093 3.219 1.00 61.84 89 PRO A N 1
ATOM 706 C CA . PRO A 1 89 ? -4.171 -11.805 2.595 1.00 61.84 89 PRO A CA 1
ATOM 707 C C . PRO A 1 89 ? -2.666 -11.510 2.465 1.00 61.84 89 PRO A C 1
ATOM 709 O O . PRO A 1 89 ? -2.271 -10.773 1.559 1.00 61.84 89 PRO A O 1
ATOM 712 N N . GLU A 1 90 ? -1.814 -12.079 3.328 1.00 69.62 90 GLU A N 1
ATOM 713 C CA . GLU A 1 90 ? -0.360 -11.883 3.244 1.00 69.62 90 GLU A CA 1
ATOM 714 C C . GLU A 1 90 ? 0.257 -12.547 2.000 1.00 69.62 90 GLU A C 1
ATOM 716 O O . GLU A 1 90 ? 1.199 -11.998 1.418 1.00 69.62 90 GLU A O 1
ATOM 721 N N . ASP A 1 91 ? -0.311 -13.667 1.533 1.00 64.50 91 ASP A N 1
ATOM 722 C CA . ASP A 1 91 ? 0.132 -14.358 0.312 1.00 64.50 91 ASP A CA 1
ATOM 723 C C . ASP A 1 91 ? 0.028 -13.440 -0.920 1.00 64.50 91 ASP A C 1
ATOM 725 O O . ASP A 1 91 ? 0.903 -13.431 -1.790 1.00 64.50 91 ASP A O 1
ATOM 729 N N . ILE A 1 92 ? -1.019 -12.608 -0.961 1.00 65.44 92 ILE A N 1
ATOM 730 C CA . ILE A 1 92 ? -1.271 -11.647 -2.041 1.00 65.44 92 ILE A CA 1
ATOM 731 C C . ILE A 1 92 ? -0.231 -10.526 -2.002 1.00 65.44 92 ILE A C 1
ATOM 733 O O . ILE A 1 92 ? 0.336 -10.174 -3.035 1.00 65.44 92 ILE A O 1
ATOM 737 N N . GLN A 1 93 ? 0.062 -9.977 -0.818 1.00 60.66 93 GLN A N 1
ATOM 738 C CA . GLN A 1 93 ? 0.999 -8.857 -0.693 1.00 60.66 93 GLN A CA 1
ATOM 739 C C . GLN A 1 93 ? 2.415 -9.220 -1.149 1.00 60.66 93 GLN A C 1
ATOM 741 O O . GLN A 1 93 ? 3.081 -8.401 -1.782 1.00 60.66 93 GLN A O 1
ATOM 746 N N . ASN A 1 94 ? 2.874 -10.441 -0.871 1.00 65.69 94 ASN A N 1
ATOM 747 C CA . ASN A 1 94 ? 4.213 -10.885 -1.265 1.00 65.69 94 ASN A CA 1
ATOM 748 C C . ASN A 1 94 ? 4.354 -11.054 -2.786 1.00 65.69 94 ASN A C 1
ATOM 750 O O . ASN A 1 94 ? 5.402 -10.728 -3.345 1.00 65.69 94 ASN A O 1
ATOM 754 N N . ILE A 1 95 ? 3.292 -11.490 -3.466 1.00 63.88 95 ILE A N 1
ATOM 755 C CA . ILE A 1 95 ? 3.267 -11.626 -4.930 1.00 63.88 95 ILE A CA 1
ATOM 756 C C . ILE A 1 95 ? 3.104 -10.259 -5.604 1.00 63.88 95 ILE A C 1
ATOM 758 O O . ILE A 1 95 ? 3.793 -9.953 -6.573 1.00 63.88 95 ILE A O 1
ATOM 762 N N . VAL A 1 96 ? 2.255 -9.384 -5.062 1.00 62.59 96 VAL A N 1
ATOM 763 C CA . VAL A 1 96 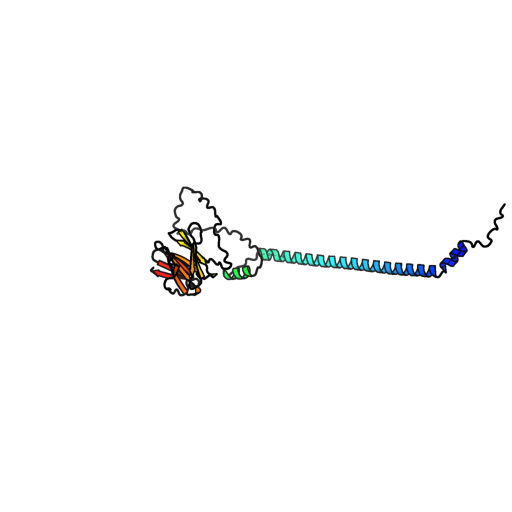? 2.090 -8.017 -5.583 1.00 62.59 96 VAL A CA 1
ATOM 764 C C . VAL A 1 96 ? 3.390 -7.216 -5.453 1.00 62.59 96 VAL A C 1
ATOM 766 O O . VAL A 1 96 ? 3.748 -6.487 -6.374 1.00 62.59 96 VAL A O 1
ATOM 769 N N . ARG A 1 97 ? 4.150 -7.395 -4.363 1.00 63.28 97 ARG A N 1
ATOM 770 C CA . ARG A 1 97 ? 5.475 -6.771 -4.193 1.00 63.28 97 ARG A CA 1
ATOM 771 C C . ARG A 1 97 ? 6.536 -7.311 -5.159 1.00 63.28 97 ARG A C 1
ATOM 773 O O . ARG A 1 97 ? 7.473 -6.582 -5.476 1.00 63.28 97 ARG A O 1
ATOM 780 N N . SER A 1 98 ? 6.428 -8.563 -5.611 1.00 62.47 98 SER A N 1
ATOM 781 C CA . SER A 1 98 ? 7.410 -9.168 -6.526 1.00 62.47 98 SER A CA 1
ATOM 782 C C . SER A 1 98 ? 7.151 -8.829 -8.000 1.00 62.47 98 SER A C 1
ATOM 784 O O . SER A 1 98 ? 8.085 -8.806 -8.805 1.00 62.47 98 SER A O 1
ATOM 786 N N . LEU A 1 99 ? 5.913 -8.482 -8.354 1.00 59.28 99 LEU A N 1
ATOM 787 C CA . LEU A 1 99 ? 5.520 -8.051 -9.694 1.00 59.28 99 LEU A CA 1
ATOM 788 C C . LEU A 1 99 ? 5.845 -6.563 -9.910 1.00 59.28 99 LEU A C 1
ATOM 790 O O . LEU A 1 99 ? 4.993 -5.690 -9.772 1.00 59.28 99 LEU A O 1
ATOM 794 N N . ARG A 1 100 ? 7.098 -6.273 -10.282 1.00 49.09 100 ARG A N 1
ATOM 795 C CA . ARG A 1 100 ? 7.697 -4.922 -10.359 1.00 49.09 100 ARG A CA 1
ATOM 796 C C . ARG A 1 100 ? 7.007 -3.862 -11.242 1.00 49.09 100 ARG A C 1
ATOM 798 O O . ARG A 1 100 ? 7.456 -2.723 -11.207 1.00 49.09 100 ARG A O 1
ATOM 805 N N . SER A 1 101 ? 5.942 -4.161 -11.985 1.00 49.78 101 SER A N 1
ATOM 806 C CA . SER A 1 101 ? 5.142 -3.150 -12.707 1.00 49.78 101 SER A CA 1
ATOM 807 C C . SER A 1 101 ? 3.907 -3.772 -13.371 1.00 49.78 101 SER A C 1
ATOM 809 O O . SER A 1 101 ? 3.809 -3.799 -14.597 1.00 49.78 101 SER A O 1
ATOM 811 N N . THR A 1 102 ? 2.971 -4.322 -12.595 1.00 42.75 102 THR A N 1
ATOM 812 C CA . THR A 1 102 ? 1.719 -4.845 -13.177 1.00 42.75 102 THR A CA 1
ATOM 813 C C . THR A 1 102 ? 0.549 -3.963 -12.773 1.00 42.75 102 THR A C 1
ATOM 815 O O . THR A 1 102 ? 0.265 -3.803 -11.588 1.00 42.75 102 THR A O 1
ATOM 818 N N . THR A 1 103 ? -0.139 -3.385 -13.756 1.00 43.81 103 THR A N 1
ATOM 819 C CA . THR A 1 103 ? -1.395 -2.663 -13.542 1.00 43.81 103 THR A CA 1
ATOM 820 C C . THR A 1 103 ? -2.489 -3.687 -13.252 1.00 43.81 103 THR A C 1
ATOM 822 O O . THR A 1 103 ? -2.973 -4.372 -14.150 1.00 43.81 103 THR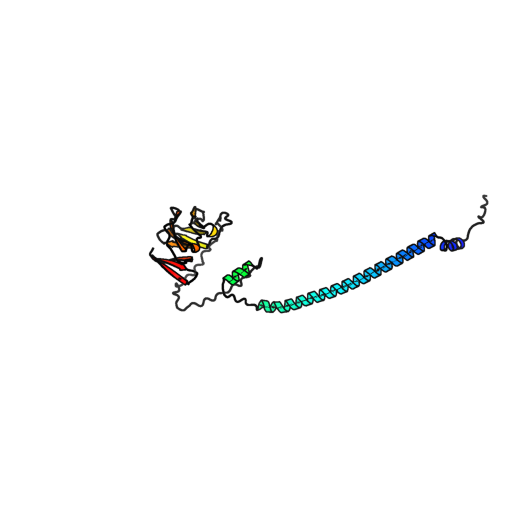 A O 1
ATOM 825 N N . LEU A 1 104 ? -2.850 -3.844 -11.979 1.00 43.00 104 LEU A N 1
ATOM 826 C CA . LEU A 1 104 ? -3.970 -4.691 -11.575 1.00 43.00 104 LEU A CA 1
ATOM 827 C C . LEU A 1 104 ? -5.282 -3.990 -11.941 1.00 43.00 104 LEU A C 1
ATOM 829 O O . LEU A 1 104 ? -5.694 -3.034 -11.286 1.00 43.00 104 LEU A O 1
ATOM 833 N N . ASN A 1 105 ? -5.951 -4.477 -12.984 1.00 41.75 105 ASN A N 1
ATOM 834 C CA . ASN A 1 105 ? -7.331 -4.100 -13.269 1.00 41.75 105 ASN A CA 1
ATOM 835 C C . ASN A 1 105 ? -8.243 -4.847 -12.294 1.00 41.75 105 ASN A C 1
ATOM 837 O O . ASN A 1 105 ? -8.609 -6.002 -12.514 1.00 41.75 105 ASN A O 1
ATOM 841 N N . PHE A 1 106 ? -8.591 -4.192 -11.190 1.00 43.19 106 PHE A N 1
ATOM 842 C CA . PHE A 1 106 ? -9.603 -4.704 -10.278 1.00 43.19 106 PHE A CA 1
ATOM 843 C C . PHE A 1 106 ? -10.956 -4.695 -10.995 1.00 43.19 106 PHE A C 1
ATOM 845 O O . PHE A 1 106 ? -11.573 -3.647 -11.177 1.00 43.19 106 PHE A O 1
ATOM 852 N N . LEU A 1 107 ? -11.428 -5.871 -11.408 1.00 39.53 107 LEU A N 1
ATOM 853 C CA . LEU A 1 107 ? -12.833 -6.063 -11.748 1.00 39.53 107 LEU A CA 1
ATOM 854 C C . LEU A 1 107 ? -13.656 -5.702 -10.507 1.00 39.53 107 LEU A C 1
ATOM 856 O O . LEU A 1 107 ? -13.499 -6.323 -9.455 1.00 39.53 107 LEU A O 1
ATOM 860 N N . GLN A 1 108 ? -14.502 -4.674 -10.621 1.00 37.22 108 GLN A N 1
ATOM 861 C CA . GLN A 1 108 ? -15.479 -4.321 -9.595 1.00 37.22 108 GLN A CA 1
ATOM 862 C C . GLN A 1 108 ? -16.393 -5.524 -9.364 1.00 37.22 108 GLN A C 1
ATOM 864 O O . GLN A 1 108 ? -17.350 -5.758 -10.102 1.00 37.22 108 GLN A O 1
ATOM 869 N N . TYR A 1 109 ? -16.107 -6.299 -8.323 1.00 34.50 109 TYR A N 1
ATOM 870 C CA . TYR A 1 109 ? -17.078 -7.240 -7.804 1.00 34.50 109 TYR A CA 1
ATOM 871 C C . TYR A 1 109 ? -18.209 -6.423 -7.192 1.00 34.50 109 TYR A C 1
ATOM 873 O O . TYR A 1 109 ? -18.040 -5.744 -6.181 1.00 34.50 109 TYR A O 1
ATOM 881 N N . LYS A 1 110 ? -19.375 -6.479 -7.833 1.00 35.22 110 LYS A N 1
ATOM 882 C CA . LYS A 1 110 ? -20.626 -6.047 -7.229 1.00 35.22 110 LYS A CA 1
ATOM 883 C C . LYS A 1 110 ? -20.914 -7.001 -6.072 1.00 35.22 110 LYS A C 1
ATOM 885 O O . LYS A 1 110 ? -21.303 -8.147 -6.276 1.00 35.22 110 LYS A O 1
ATOM 890 N N . THR A 1 111 ? -20.663 -6.547 -4.855 1.00 35.19 111 THR A N 1
ATOM 891 C CA . THR A 1 111 ? -21.096 -7.230 -3.640 1.00 35.19 111 THR A CA 1
ATOM 892 C C . THR A 1 111 ? -22.615 -7.128 -3.579 1.00 35.19 111 THR A C 1
ATOM 894 O O . THR A 1 111 ? -23.169 -6.108 -3.174 1.00 35.19 111 THR A O 1
ATOM 897 N N . ASP A 1 112 ? -23.307 -8.182 -4.009 1.00 33.59 112 ASP A N 1
ATOM 898 C CA . ASP A 1 112 ? -24.736 -8.319 -3.748 1.00 33.59 112 ASP A CA 1
ATOM 899 C C . ASP A 1 112 ? -24.919 -8.551 -2.244 1.00 33.59 112 ASP A C 1
ATOM 901 O O . ASP A 1 112 ? -24.792 -9.663 -1.722 1.00 33.59 112 ASP A O 1
ATOM 905 N N . TYR A 1 113 ? -25.171 -7.459 -1.526 1.00 35.69 113 TYR A N 1
ATOM 906 C CA . TYR A 1 113 ? -25.511 -7.483 -0.113 1.00 35.69 113 TYR A CA 1
ATOM 907 C C . TYR A 1 113 ? -26.834 -8.241 0.042 1.00 35.69 113 TYR A C 1
ATOM 909 O O . TYR A 1 113 ? -27.893 -7.743 -0.338 1.00 35.69 113 TYR A O 1
ATOM 917 N N . LYS A 1 114 ? -26.791 -9.464 0.581 1.00 35.72 114 LYS A N 1
ATOM 918 C CA . LYS A 1 114 ? -27.991 -10.143 1.079 1.00 35.72 114 LYS A CA 1
ATOM 919 C C . LYS A 1 114 ? -28.254 -9.617 2.489 1.00 35.72 114 LYS A C 1
ATOM 921 O O . LYS A 1 114 ? -27.537 -10.029 3.402 1.00 35.72 114 LYS A O 1
ATOM 926 N N . PRO A 1 115 ? -29.237 -8.726 2.702 1.00 38.62 115 PRO A N 1
ATOM 927 C CA . PRO A 1 115 ? -29.551 -8.269 4.045 1.00 38.62 115 PRO A CA 1
ATOM 928 C C . PRO A 1 115 ? -29.953 -9.475 4.899 1.00 38.62 115 PRO A C 1
ATOM 930 O O . PRO A 1 115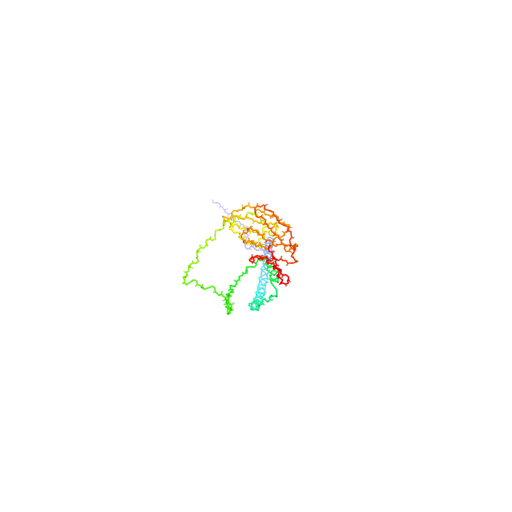 ? -30.851 -10.244 4.540 1.00 38.62 115 PRO A O 1
ATOM 933 N N . SER A 1 116 ? -29.263 -9.667 6.024 1.00 38.66 116 SER A N 1
ATOM 934 C CA . SER A 1 116 ? -29.713 -10.608 7.043 1.00 38.66 116 SER A CA 1
ATOM 935 C C . SER A 1 116 ? -31.028 -10.078 7.622 1.00 38.66 116 SER A C 1
ATOM 937 O O . SER A 1 116 ? -31.219 -8.872 7.775 1.00 38.66 116 SER A O 1
ATOM 939 N N . LYS A 1 117 ? -31.965 -10.975 7.944 1.00 47.22 117 LYS A N 1
ATOM 940 C CA . LYS A 1 117 ? -33.313 -10.631 8.440 1.00 47.22 117 LYS A CA 1
ATOM 941 C C . LYS A 1 117 ? -33.324 -9.896 9.797 1.00 47.22 117 LYS A C 1
ATOM 943 O O . LYS A 1 117 ? -34.395 -9.672 10.349 1.00 47.22 117 LYS A O 1
ATOM 948 N N . ILE A 1 118 ? -32.159 -9.552 10.349 1.00 49.06 118 ILE A N 1
ATOM 949 C CA . ILE A 1 118 ? -31.984 -8.957 11.678 1.00 49.06 118 ILE A CA 1
ATOM 950 C C . ILE A 1 118 ? -30.977 -7.799 11.597 1.00 49.06 118 ILE A C 1
ATOM 952 O O . ILE A 1 118 ? -30.017 -7.722 12.356 1.00 49.06 118 ILE A O 1
ATOM 956 N N . GLN A 1 119 ? -31.170 -6.885 10.650 1.00 41.12 119 GLN A N 1
ATOM 957 C CA . GLN A 1 119 ? -30.618 -5.539 10.770 1.00 41.12 119 GLN A CA 1
ATOM 958 C C . GLN A 1 119 ? -31.787 -4.583 10.964 1.00 41.12 119 GLN A C 1
ATOM 960 O O . GLN A 1 119 ? -32.701 -4.527 10.144 1.00 41.12 119 GLN A O 1
ATOM 965 N N . GLN A 1 120 ? -31.777 -3.863 12.086 1.00 46.03 120 GLN A N 1
ATOM 966 C CA . GLN A 1 120 ? -32.618 -2.690 12.290 1.00 46.03 120 GLN A CA 1
ATOM 967 C C . GLN A 1 120 ? -32.183 -1.641 11.263 1.00 46.03 120 GLN A C 1
ATOM 969 O O . GLN A 1 120 ? -31.255 -0.868 11.484 1.00 46.03 120 GLN A O 1
ATOM 974 N N . VAL A 1 121 ? -32.811 -1.686 10.092 1.00 38.22 121 VAL A N 1
ATOM 975 C CA . VAL A 1 121 ? -32.638 -0.699 9.033 1.00 38.22 121 VAL A CA 1
ATOM 976 C C . VAL A 1 121 ? -33.211 0.615 9.560 1.00 38.22 121 VAL A C 1
ATOM 978 O O . VAL A 1 121 ? -34.396 0.684 9.890 1.00 38.22 121 VAL A O 1
ATOM 981 N N . GLN A 1 122 ? -32.375 1.653 9.661 1.00 41.50 122 GLN A N 1
ATOM 982 C CA . GLN A 1 122 ? -32.871 3.025 9.757 1.00 41.50 122 GLN A CA 1
ATOM 983 C C . GLN A 1 122 ? -33.849 3.235 8.604 1.00 41.50 122 GLN A C 1
ATOM 985 O O . GLN A 1 122 ? -33.480 3.055 7.444 1.00 41.50 122 GLN A O 1
ATOM 990 N N . VAL A 1 123 ? -35.098 3.566 8.929 1.00 40.56 123 VAL A N 1
ATOM 991 C CA . VAL A 1 123 ? -36.134 3.825 7.929 1.00 40.56 123 VAL A CA 1
ATOM 992 C C . VAL A 1 123 ? -35.586 4.880 6.961 1.00 40.56 123 VAL A C 1
ATOM 994 O O . VAL A 1 123 ? -35.239 5.975 7.413 1.00 40.56 123 VAL A O 1
ATOM 997 N N . PRO A 1 124 ? -35.451 4.576 5.657 1.00 42.00 124 PRO A N 1
ATOM 998 C CA . PRO A 1 124 ? -34.980 5.551 4.690 1.00 42.00 124 PRO A CA 1
ATOM 999 C C . PRO A 1 124 ? -35.902 6.766 4.743 1.00 42.00 124 PRO A C 1
ATOM 1001 O O . PRO A 1 124 ? -37.125 6.621 4.703 1.00 42.00 124 PRO A O 1
ATOM 1004 N N . SER A 1 125 ? -35.328 7.964 4.836 1.00 43.06 125 SER A N 1
ATOM 1005 C CA . SER A 1 125 ? -36.084 9.194 4.615 1.00 43.06 125 SER A CA 1
ATOM 1006 C C . SER A 1 125 ? -36.824 9.068 3.279 1.00 43.06 125 SER A C 1
ATOM 1008 O O . SER A 1 125 ? -36.191 8.952 2.233 1.00 43.06 125 SER A O 1
ATOM 1010 N N . LEU A 1 126 ? -38.162 9.102 3.314 1.00 49.81 126 LEU A N 1
ATOM 1011 C CA . LEU A 1 126 ? -39.049 9.040 2.139 1.00 49.81 126 LEU A CA 1
ATOM 1012 C C . LEU A 1 126 ? -38.837 10.202 1.156 1.00 49.81 126 LEU A C 1
ATOM 1014 O O . LEU A 1 126 ? -39.378 10.190 0.054 1.00 49.81 126 LEU A O 1
ATOM 1018 N N . VAL A 1 127 ? -38.047 11.202 1.545 1.00 51.84 127 VAL A N 1
ATOM 1019 C CA . VAL A 1 127 ? -37.589 12.259 0.653 1.00 51.84 127 VAL A CA 1
ATOM 1020 C C . VAL A 1 127 ? -36.179 11.897 0.180 1.00 51.84 127 VAL A C 1
ATOM 1022 O O . VAL A 1 127 ? -35.251 11.976 0.996 1.00 51.84 127 VAL A O 1
ATOM 1025 N N . PRO A 1 128 ? -35.987 11.510 -1.097 1.00 43.75 128 PRO A N 1
ATOM 1026 C CA . PRO A 1 128 ? -34.661 11.352 -1.674 1.00 43.75 128 PRO A CA 1
ATOM 1027 C C . PRO A 1 128 ? -33.979 12.719 -1.664 1.00 43.75 128 PRO A C 1
ATOM 1029 O O . PRO A 1 128 ? -34.259 13.586 -2.488 1.00 43.75 128 PRO A O 1
ATOM 1032 N N . ARG A 1 129 ? -33.096 12.941 -0.692 1.00 48.03 129 ARG A N 1
ATOM 1033 C CA . ARG A 1 129 ? -32.151 14.051 -0.761 1.00 48.03 129 ARG A CA 1
ATOM 1034 C C . ARG A 1 129 ? -31.038 13.592 -1.688 1.00 48.03 129 ARG A C 1
ATOM 1036 O O . ARG A 1 129 ? -30.413 12.569 -1.411 1.00 48.03 129 ARG A O 1
ATOM 1043 N N . MET A 1 130 ? -30.806 14.315 -2.787 1.00 41.06 130 MET A N 1
ATOM 1044 C CA . MET A 1 130 ? -29.538 14.156 -3.498 1.00 41.06 130 MET A CA 1
ATOM 1045 C C . MET A 1 130 ? -28.423 14.323 -2.461 1.00 41.06 130 MET A C 1
ATOM 1047 O O . MET A 1 130 ? -28.496 15.279 -1.679 1.00 41.06 130 MET A O 1
ATOM 1051 N N . PRO A 1 131 ? -27.437 13.410 -2.399 1.00 45.25 131 PRO A N 1
ATOM 1052 C CA . PRO A 1 131 ? -26.282 13.627 -1.549 1.00 45.25 131 PRO A CA 1
ATOM 1053 C C . PRO A 1 131 ? -25.703 14.985 -1.934 1.00 45.25 131 PRO A C 1
ATOM 1055 O O . PRO A 1 131 ? -25.484 15.252 -3.118 1.00 45.25 131 PRO A O 1
ATOM 1058 N N . THR A 1 132 ? -25.549 15.867 -0.948 1.00 44.62 132 THR A N 1
ATOM 1059 C CA . THR A 1 132 ? -24.882 17.152 -1.130 1.00 44.62 132 THR A CA 1
ATOM 1060 C C . THR A 1 132 ? -23.574 16.852 -1.846 1.00 44.62 132 THR A C 1
ATOM 1062 O O . THR A 1 132 ? -22.789 16.041 -1.352 1.00 44.62 132 THR A O 1
ATOM 1065 N N . GLN A 1 133 ? -23.384 17.409 -3.045 1.00 36.44 133 GLN A N 1
ATOM 1066 C CA . GLN A 1 133 ? -22.136 17.237 -3.779 1.00 36.44 133 GLN A CA 1
ATOM 1067 C C . GLN A 1 133 ? -21.010 17.696 -2.854 1.00 36.44 133 GLN A C 1
ATOM 1069 O O . GLN A 1 133 ? -20.924 18.874 -2.515 1.00 36.44 133 GLN A O 1
ATOM 1074 N N . PHE A 1 134 ? -20.195 16.758 -2.382 1.00 40.59 134 PHE A N 1
ATOM 1075 C CA . PHE A 1 134 ? -18.987 17.084 -1.651 1.00 40.59 134 PHE A CA 1
ATOM 1076 C C . PHE A 1 134 ? -17.880 17.214 -2.688 1.00 40.59 134 PHE A C 1
ATOM 1078 O O . PHE A 1 134 ? -17.521 16.262 -3.381 1.00 40.59 134 PHE A O 1
ATOM 1085 N N . THR A 1 135 ? -17.367 18.426 -2.842 1.00 37.25 135 THR A N 1
ATOM 1086 C CA . THR A 1 135 ? -16.180 18.653 -3.655 1.00 37.25 135 THR A CA 1
ATOM 1087 C C . THR A 1 135 ? -14.979 18.306 -2.791 1.00 37.25 135 THR A C 1
ATOM 1089 O O . THR A 1 135 ? -14.693 18.994 -1.812 1.00 37.25 135 THR A O 1
ATOM 1092 N N . LEU A 1 136 ? -14.282 17.220 -3.128 1.00 41.41 136 LEU A N 1
ATOM 1093 C CA . LEU A 1 136 ? -12.980 16.927 -2.539 1.00 41.41 136 LEU A CA 1
ATOM 1094 C C . LEU A 1 136 ? -12.001 17.995 -3.027 1.00 41.41 136 LEU A C 1
ATOM 1096 O O . LEU A 1 136 ? -11.527 17.946 -4.161 1.00 41.41 136 LEU A O 1
ATOM 1100 N N . HIS A 1 137 ? -11.724 18.983 -2.185 1.00 46.47 137 HIS A N 1
ATOM 1101 C CA . HIS A 1 137 ? -10.627 19.905 -2.426 1.00 46.47 137 HIS A CA 1
ATOM 1102 C C . HIS A 1 137 ? -9.337 19.244 -1.929 1.00 46.47 137 HIS A C 1
ATOM 1104 O O . HIS A 1 137 ? -9.235 18.968 -0.732 1.00 46.47 137 HIS A O 1
ATOM 1110 N N . PRO A 1 138 ? -8.341 18.984 -2.796 1.00 47.56 138 PRO A N 1
ATOM 1111 C CA . PRO A 1 138 ? -7.013 18.600 -2.341 1.00 47.56 138 PRO A CA 1
ATOM 1112 C C . PRO A 1 138 ? -6.389 19.821 -1.655 1.00 47.56 138 PRO A C 1
ATOM 1114 O O . PRO A 1 138 ? -5.797 20.677 -2.301 1.00 47.56 138 PRO A O 1
ATOM 1117 N N . ARG A 1 139 ? -6.632 19.956 -0.350 1.00 54.34 139 ARG A N 1
ATOM 1118 C CA . ARG A 1 139 ? -6.107 21.035 0.505 1.00 54.34 139 ARG A CA 1
ATOM 1119 C C . ARG A 1 139 ? -5.154 20.545 1.581 1.00 54.34 139 ARG A C 1
ATOM 1121 O O . ARG A 1 139 ? -4.605 21.346 2.321 1.00 54.34 139 ARG A O 1
ATOM 1128 N N . LEU A 1 140 ? -4.948 19.238 1.654 1.00 52.72 140 LEU A N 1
ATOM 1129 C CA . LEU A 1 140 ? -3.932 18.655 2.504 1.00 52.72 140 LEU A CA 1
ATOM 1130 C C . LEU A 1 140 ? -2.575 18.934 1.846 1.00 52.72 140 LEU A C 1
ATOM 1132 O O . LEU A 1 140 ? -2.062 18.115 1.082 1.00 52.72 140 LEU A O 1
ATOM 1136 N N . ASP A 1 141 ? -2.024 20.118 2.133 1.00 50.50 141 ASP A N 1
ATOM 1137 C CA . ASP A 1 141 ? -0.599 20.428 2.011 1.00 50.50 141 ASP A CA 1
ATOM 1138 C C . ASP A 1 141 ? 0.139 19.511 2.990 1.00 50.50 141 ASP A C 1
ATOM 1140 O O . ASP A 1 141 ? 0.570 19.888 4.079 1.00 50.50 141 ASP A O 1
ATOM 1144 N N . ILE A 1 142 ? 0.210 18.232 2.630 1.00 54.81 142 ILE A N 1
ATOM 1145 C CA . ILE A 1 142 ? 0.976 17.235 3.350 1.00 54.81 142 ILE A CA 1
ATOM 1146 C C . ILE A 1 142 ? 2.429 17.608 3.100 1.00 54.81 142 ILE A C 1
ATOM 1148 O O . ILE A 1 142 ? 3.030 17.281 2.073 1.00 54.81 142 ILE A O 1
ATOM 1152 N N . ILE A 1 143 ? 2.954 18.388 4.043 1.00 50.53 143 ILE A N 1
ATOM 1153 C CA . ILE A 1 143 ? 4.352 18.759 4.140 1.00 50.53 143 ILE A CA 1
ATOM 1154 C C . ILE A 1 143 ? 5.161 17.476 3.970 1.00 50.53 143 ILE A C 1
ATOM 1156 O O . ILE A 1 143 ? 4.945 16.477 4.649 1.00 50.53 143 ILE A O 1
ATOM 1160 N N . ARG A 1 144 ? 6.039 17.535 2.973 1.00 48.78 144 ARG A N 1
ATOM 1161 C CA . ARG A 1 144 ? 7.008 16.544 2.511 1.00 48.78 144 ARG A CA 1
ATOM 1162 C C . ARG A 1 144 ? 7.639 15.728 3.640 1.00 48.78 144 ARG A C 1
ATOM 1164 O O . ARG A 1 144 ? 8.756 16.002 4.066 1.00 48.78 144 ARG A O 1
ATOM 1171 N N . TYR A 1 145 ? 6.967 14.673 4.055 1.00 53.50 145 TYR A N 1
ATOM 1172 C CA . TYR A 1 145 ? 7.601 13.589 4.773 1.00 53.50 145 TYR A CA 1
ATOM 1173 C C . TYR A 1 145 ? 7.652 12.419 3.799 1.00 53.50 145 TYR A C 1
ATOM 1175 O O . TYR A 1 145 ? 6.656 11.744 3.551 1.00 53.50 145 TYR A O 1
ATOM 1183 N N . GLU A 1 146 ? 8.855 12.126 3.304 1.00 62.88 146 GLU A N 1
ATOM 1184 C CA . GLU A 1 146 ? 9.208 10.800 2.762 1.00 62.88 146 GLU A CA 1
ATOM 1185 C C . GLU A 1 146 ? 8.952 9.680 3.808 1.00 62.88 146 GLU A C 1
ATOM 1187 O O . GLU A 1 146 ? 9.025 8.482 3.522 1.00 62.88 146 GLU A O 1
ATOM 1192 N N . ASP A 1 147 ? 8.585 10.088 5.027 1.00 69.94 147 ASP A N 1
ATOM 1193 C CA . ASP A 1 147 ? 8.319 9.300 6.212 1.00 69.94 147 ASP A CA 1
ATOM 1194 C C . ASP A 1 147 ? 6.850 9.274 6.669 1.00 69.94 147 ASP A C 1
ATOM 1196 O O . ASP A 1 147 ? 6.586 9.008 7.837 1.00 69.94 147 ASP A O 1
ATOM 1200 N N . LEU A 1 148 ? 5.877 9.522 5.788 1.00 82.50 148 LEU A N 1
ATOM 1201 C CA . LEU A 1 148 ? 4.462 9.367 6.148 1.00 82.50 148 LEU A CA 1
ATOM 1202 C C . LEU A 1 148 ? 3.972 7.934 5.979 1.00 82.50 148 LEU A C 1
ATOM 1204 O O . LEU A 1 148 ? 3.939 7.391 4.875 1.00 82.50 148 LEU A O 1
ATOM 1208 N N . LEU A 1 149 ? 3.506 7.361 7.085 1.00 91.50 149 LEU A N 1
ATOM 1209 C CA . LEU A 1 149 ? 2.687 6.157 7.088 1.00 91.50 149 LEU A CA 1
ATOM 1210 C C . LEU A 1 149 ? 1.489 6.398 8.004 1.00 91.50 149 LEU A C 1
ATOM 1212 O O . LEU A 1 149 ? 1.592 6.225 9.217 1.00 91.50 149 LEU A O 1
ATOM 1216 N N . ILE A 1 150 ? 0.377 6.853 7.421 1.00 93.81 150 ILE A N 1
ATOM 1217 C CA . ILE A 1 150 ? -0.855 7.108 8.171 1.00 93.81 150 ILE A CA 1
ATOM 1218 C C . ILE A 1 150 ? -1.630 5.803 8.337 1.00 93.81 150 ILE A C 1
ATOM 1220 O O . ILE A 1 150 ? -2.062 5.216 7.345 1.00 93.81 150 ILE A O 1
ATOM 1224 N N . THR A 1 151 ? -1.810 5.355 9.577 1.00 95.56 151 THR A N 1
ATOM 1225 C CA . THR A 1 151 ? -2.506 4.092 9.887 1.00 95.56 151 THR A CA 1
ATOM 1226 C C . THR A 1 151 ? -3.964 4.294 10.272 1.00 95.56 151 THR A C 1
ATOM 1228 O O . THR A 1 151 ? -4.797 3.444 9.970 1.00 95.56 151 THR A O 1
ATOM 1231 N N . CYS A 1 152 ? -4.284 5.421 10.909 1.00 96.38 152 CYS A N 1
ATOM 1232 C CA . CYS A 1 152 ? -5.641 5.777 11.295 1.00 96.38 152 CYS A CA 1
ATOM 1233 C C . CYS A 1 152 ? -5.816 7.298 11.406 1.00 96.38 152 CYS A C 1
ATOM 1235 O O . CYS A 1 152 ? -4.843 8.049 11.536 1.00 96.38 152 CYS A O 1
ATOM 1237 N N . MET A 1 153 ? -7.073 7.732 11.344 1.00 96.81 153 MET A N 1
ATOM 1238 C CA . MET A 1 153 ? -7.504 9.109 11.520 1.00 96.81 153 MET A CA 1
ATOM 1239 C C . MET A 1 153 ? -8.771 9.186 12.372 1.00 96.81 153 MET A C 1
ATOM 1241 O O . MET A 1 153 ? -9.635 8.314 12.289 1.00 96.81 153 MET A O 1
ATOM 1245 N N . CYS A 1 154 ? -8.902 10.250 13.158 1.00 95.88 154 CYS A N 1
ATOM 1246 C CA . CYS A 1 154 ? -10.093 10.519 13.960 1.00 95.88 154 CYS A CA 1
ATOM 1247 C C . CYS A 1 154 ? -10.374 12.025 14.000 1.00 95.88 154 CYS A C 1
ATOM 1249 O O . CYS A 1 154 ? -9.462 12.830 13.822 1.00 95.88 154 CYS A O 1
ATOM 1251 N N . ILE A 1 155 ? -11.634 12.395 14.218 1.00 94.62 155 ILE A N 1
ATOM 1252 C CA . ILE A 1 155 ? -12.067 13.786 14.368 1.00 94.62 155 ILE A CA 1
ATOM 1253 C C . ILE A 1 155 ? -12.499 13.987 15.820 1.00 94.62 155 ILE A C 1
ATOM 1255 O O . ILE A 1 155 ? -13.194 13.140 16.385 1.00 94.62 155 ILE A O 1
ATOM 1259 N N . THR A 1 156 ? -12.060 15.083 16.424 1.00 94.12 156 THR A N 1
ATOM 1260 C CA . THR A 1 156 ? -12.450 15.509 17.775 1.00 94.12 156 THR A CA 1
ATOM 1261 C C . THR A 1 156 ? -13.750 16.317 17.757 1.00 94.12 156 THR A C 1
ATOM 1263 O O . THR A 1 156 ? -14.190 16.786 16.709 1.00 94.12 156 THR A O 1
ATOM 1266 N N . ASP A 1 157 ? -14.367 16.537 18.920 1.00 90.56 157 ASP A N 1
ATOM 1267 C CA . ASP A 1 157 ? -15.617 17.307 19.020 1.00 90.56 157 ASP A CA 1
ATOM 1268 C C . ASP A 1 157 ? -15.428 18.797 18.672 1.00 90.56 157 ASP A C 1
ATOM 1270 O O . ASP A 1 157 ? -16.391 19.483 18.336 1.00 90.56 157 ASP A O 1
ATOM 1274 N N . ASP A 1 158 ? -14.191 19.305 18.732 1.00 91.12 158 ASP A N 1
ATOM 1275 C CA . ASP A 1 158 ? -13.814 20.652 18.281 1.00 91.12 158 ASP A CA 1
ATOM 1276 C C . ASP A 1 158 ? -13.382 20.706 16.800 1.00 91.12 158 ASP A C 1
ATOM 1278 O O . ASP A 1 158 ? -12.834 21.710 16.352 1.00 91.12 158 ASP A O 1
ATOM 1282 N N . ASN A 1 159 ? -13.684 19.656 16.025 1.00 91.75 159 ASN A N 1
ATOM 1283 C CA . ASN A 1 159 ? -13.407 19.520 14.591 1.00 91.75 159 ASN A CA 1
ATOM 1284 C C . ASN A 1 159 ? -11.917 19.505 14.207 1.00 91.75 159 ASN A C 1
ATOM 1286 O O . ASN A 1 159 ? -11.588 19.725 13.040 1.00 91.75 159 ASN A O 1
ATOM 1290 N N . CYS A 1 160 ? -11.011 19.192 15.134 1.00 91.62 160 CYS A N 1
ATOM 1291 C CA . CYS A 1 160 ? -9.628 18.907 14.769 1.00 91.62 160 CYS A CA 1
ATOM 1292 C C . CYS A 1 160 ? -9.517 17.511 14.136 1.00 91.62 160 CYS A C 1
ATOM 1294 O O . CYS A 1 160 ? -10.124 16.539 14.594 1.00 91.62 160 CYS A O 1
ATOM 1296 N N . LEU A 1 161 ? -8.691 17.398 13.097 1.00 94.19 161 LEU A N 1
ATOM 1297 C CA . LEU A 1 161 ? -8.319 16.125 12.491 1.00 94.19 161 LEU A CA 1
ATOM 1298 C C . LEU A 1 161 ? -7.038 15.601 13.143 1.00 94.19 161 LEU A C 1
ATOM 1300 O O . LEU A 1 161 ? -6.005 16.270 13.161 1.00 94.19 161 LEU A O 1
ATOM 1304 N N . LEU A 1 162 ? -7.099 14.368 13.631 1.00 95.38 162 LEU A N 1
ATOM 1305 C CA . LEU A 1 162 ? -5.984 13.656 14.235 1.00 95.38 162 LEU A CA 1
ATOM 1306 C C . LEU A 1 162 ? -5.507 12.544 13.308 1.00 95.38 162 LEU A C 1
ATOM 1308 O O . LEU A 1 162 ? -6.329 11.752 12.849 1.00 95.38 162 LEU A O 1
ATOM 1312 N N . LEU A 1 163 ? -4.197 12.448 13.071 1.00 95.25 163 LEU A N 1
ATOM 1313 C CA . LEU A 1 163 ? -3.600 11.422 12.207 1.00 95.25 163 LEU A CA 1
ATOM 1314 C C . LEU A 1 163 ? -2.483 10.662 12.927 1.00 95.25 163 LEU A C 1
ATOM 1316 O O . LEU A 1 163 ? -1.499 11.255 13.378 1.00 95.25 163 LEU A O 1
ATOM 1320 N N . CYS A 1 164 ? -2.585 9.336 12.975 1.00 96.19 164 CYS A N 1
ATOM 1321 C CA . CYS A 1 164 ? -1.506 8.476 13.452 1.00 96.19 164 CYS A CA 1
ATOM 1322 C C . CYS A 1 164 ? -0.437 8.330 12.368 1.00 96.19 164 CYS A C 1
ATOM 1324 O O . CYS A 1 164 ? -0.664 7.611 11.399 1.00 96.19 164 CYS A O 1
ATOM 1326 N N . ASN A 1 165 ? 0.728 8.962 12.534 1.00 94.62 165 ASN A N 1
ATOM 1327 C CA . ASN A 1 165 ? 1.880 8.714 11.671 1.00 94.62 165 ASN A CA 1
ATOM 1328 C C . ASN A 1 165 ? 2.799 7.673 12.321 1.00 94.62 165 ASN A C 1
ATOM 1330 O O . ASN A 1 165 ? 3.617 7.990 13.195 1.00 94.62 165 ASN A O 1
ATOM 1334 N N . GLN A 1 166 ? 2.658 6.429 11.867 1.00 94.62 166 GLN A N 1
ATOM 1335 C CA . GLN A 1 166 ? 3.384 5.279 12.389 1.00 94.62 166 GLN A CA 1
ATOM 1336 C C . GLN A 1 166 ? 4.895 5.447 12.219 1.00 94.62 166 GLN A C 1
ATOM 1338 O O . GLN A 1 166 ? 5.646 5.303 13.176 1.00 94.62 166 GLN A O 1
ATOM 1343 N N . LYS A 1 167 ? 5.346 5.821 11.018 1.00 92.19 167 LYS A N 1
ATOM 1344 C CA . LYS A 1 167 ? 6.774 5.842 10.670 1.00 92.19 167 LYS A CA 1
ATOM 1345 C C . LYS A 1 167 ? 7.557 6.912 11.438 1.00 92.19 167 LYS A C 1
ATOM 1347 O O . LYS A 1 167 ? 8.711 6.686 11.792 1.00 92.19 167 LYS A O 1
ATOM 1352 N N . SER A 1 168 ? 6.931 8.045 11.763 1.00 92.12 168 SER A N 1
ATOM 1353 C CA . SER A 1 168 ? 7.560 9.096 12.576 1.00 92.12 168 SER A CA 1
ATOM 1354 C C . SER A 1 168 ? 7.254 8.997 14.079 1.00 92.12 168 SER A C 1
ATOM 1356 O O . SER A 1 168 ? 7.791 9.797 14.849 1.00 92.12 168 SER A O 1
ATOM 1358 N N . ASN A 1 169 ? 6.460 8.021 14.539 1.00 94.94 169 ASN A N 1
ATOM 1359 C CA . ASN A 1 169 ? 6.020 7.887 15.938 1.00 94.94 169 ASN A CA 1
ATOM 1360 C C . ASN A 1 169 ? 5.349 9.161 16.486 1.00 94.94 169 ASN A C 1
ATOM 1362 O O . ASN A 1 169 ? 5.668 9.601 17.595 1.00 94.94 169 ASN A O 1
ATOM 1366 N N . VAL A 1 170 ? 4.476 9.796 15.702 1.00 93.44 170 VAL A N 1
ATOM 1367 C CA . VAL A 1 170 ? 3.787 11.036 16.100 1.00 93.44 170 VAL A CA 1
ATOM 1368 C C . VAL A 1 170 ? 2.286 10.946 15.857 1.00 93.44 170 VAL A C 1
ATOM 1370 O O . VAL A 1 170 ? 1.827 10.282 14.926 1.00 93.44 170 VAL A O 1
ATOM 1373 N N . LEU A 1 171 ? 1.528 11.648 16.695 1.00 94.88 171 LEU A N 1
ATOM 1374 C CA . LEU A 1 171 ? 0.146 12.015 16.417 1.00 94.88 171 LEU A CA 1
ATOM 1375 C C . LEU A 1 171 ? 0.136 13.429 15.834 1.00 94.88 171 LEU A C 1
ATOM 1377 O O . LEU A 1 171 ? 0.558 14.359 16.515 1.00 94.88 171 LEU A O 1
ATOM 1381 N N . LEU A 1 172 ? -0.327 13.587 14.598 1.00 93.88 172 LEU A N 1
ATOM 1382 C CA . LEU A 1 172 ? -0.444 14.892 13.946 1.00 93.88 172 LEU A CA 1
ATOM 1383 C C . LEU A 1 172 ? -1.825 15.489 14.222 1.00 93.88 172 LEU A C 1
ATOM 1385 O O . LEU A 1 172 ? -2.816 14.756 14.220 1.00 93.88 172 LEU A O 1
ATOM 1389 N N . VAL A 1 173 ? -1.881 16.805 14.412 1.00 93.19 173 VAL A N 1
ATOM 1390 C CA . VAL A 1 173 ? -3.108 17.561 14.676 1.00 93.19 173 VAL A CA 1
ATOM 1391 C C . VAL A 1 173 ? -3.280 18.628 13.600 1.00 93.19 173 VAL A C 1
ATOM 1393 O O . VAL A 1 173 ? -2.379 19.435 13.365 1.00 93.19 173 VAL A O 1
ATOM 1396 N N . TYR A 1 174 ? -4.446 18.636 12.968 1.00 91.94 174 TYR A N 1
ATOM 1397 C CA . TYR A 1 174 ? -4.846 19.606 1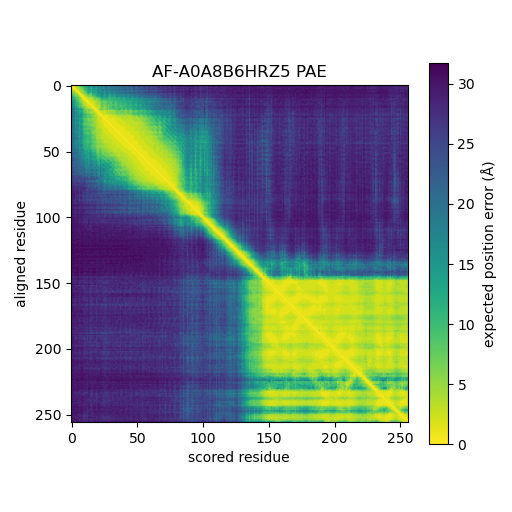1.955 1.00 91.94 174 TYR A CA 1
ATOM 1398 C C . TYR A 1 174 ? -6.148 20.292 12.370 1.00 91.94 174 TYR A C 1
ATOM 1400 O O . TYR A 1 174 ? -6.984 19.684 13.041 1.00 91.94 174 TYR A O 1
ATOM 1408 N N . SER A 1 175 ? -6.327 21.544 11.963 1.00 89.94 175 SER A N 1
ATOM 1409 C CA . SER A 1 175 ? -7.585 22.272 12.142 1.00 89.94 175 SER A CA 1
ATOM 1410 C C . SER A 1 175 ? -8.688 21.741 11.221 1.00 89.94 175 SER A C 1
ATOM 1412 O O . SER A 1 175 ? -8.440 20.974 10.286 1.00 89.94 175 SER A O 1
ATOM 1414 N N . ASP A 1 176 ? -9.912 22.219 11.439 1.00 87.81 176 ASP A N 1
ATOM 1415 C CA . ASP A 1 176 ? -11.065 21.989 10.563 1.00 87.81 176 ASP A CA 1
ATOM 1416 C C . ASP A 1 176 ? -10.878 22.576 9.148 1.00 87.81 176 ASP A C 1
ATOM 1418 O O . ASP A 1 176 ? -11.408 22.047 8.168 1.00 87.81 176 ASP A O 1
ATOM 1422 N N . SER A 1 177 ? -10.076 23.638 9.022 1.00 84.62 177 SER A N 1
ATOM 1423 C CA . SER A 1 177 ? -9.638 24.217 7.748 1.00 84.62 177 SER A CA 1
ATOM 1424 C C . SER A 1 177 ? -8.584 23.376 7.017 1.00 84.62 177 SER A C 1
ATOM 1426 O O . SER A 1 177 ? -8.347 23.618 5.830 1.00 84.62 177 SER A O 1
ATOM 1428 N N . GLY A 1 178 ? -7.998 22.376 7.686 1.00 82.06 178 GLY A N 1
ATOM 1429 C CA . GLY A 1 178 ? -6.936 21.522 7.153 1.00 82.06 178 GLY A CA 1
ATOM 1430 C C . GLY A 1 178 ? -5.521 22.069 7.357 1.00 82.06 178 GLY A C 1
ATOM 1431 O O . GLY A 1 178 ? -4.583 21.533 6.769 1.00 82.06 178 GLY A O 1
ATOM 1432 N N . ASP A 1 179 ? -5.352 23.103 8.183 1.00 83.69 179 ASP A N 1
ATOM 1433 C CA . ASP A 1 179 ? -4.042 23.661 8.514 1.00 83.69 179 ASP A CA 1
ATOM 1434 C C . ASP A 1 179 ? -3.338 22.778 9.547 1.00 83.69 179 ASP A C 1
ATOM 1436 O O . ASP A 1 179 ? -3.949 22.310 10.510 1.00 83.69 179 ASP A O 1
ATOM 1440 N N . TYR A 1 180 ? -2.038 22.545 9.361 1.00 88.31 180 TYR A N 1
ATOM 1441 C CA . TYR A 1 180 ? -1.231 21.852 10.362 1.00 88.31 180 TYR A CA 1
ATOM 1442 C C . TYR A 1 180 ? -1.128 22.705 11.626 1.00 88.31 180 TYR A C 1
ATOM 1444 O O . TYR A 1 180 ? -0.695 23.857 11.565 1.00 88.31 180 TYR A O 1
ATOM 1452 N N . LEU A 1 181 ? -1.491 22.125 12.769 1.00 88.94 181 LEU A N 1
ATOM 1453 C CA . LEU A 1 181 ? -1.410 22.801 14.058 1.00 88.94 181 LEU A CA 1
ATOM 1454 C C . LEU A 1 181 ? -0.135 22.401 14.797 1.00 88.94 181 LEU A C 1
ATOM 1456 O O . LEU A 1 181 ? 0.676 23.261 15.134 1.00 88.94 181 LEU A O 1
ATOM 1460 N N . GLN A 1 182 ? 0.038 21.104 15.055 1.00 91.50 182 GLN A N 1
ATOM 1461 C CA . GLN A 1 182 ? 1.132 20.582 15.879 1.00 91.50 182 GLN A CA 1
ATOM 1462 C C . GLN A 1 182 ? 1.233 19.052 15.808 1.00 91.50 182 GLN A C 1
ATOM 1464 O O . GLN A 1 182 ? 0.352 18.381 15.261 1.00 91.50 182 GLN A O 1
ATOM 1469 N N . ASP A 1 183 ? 2.287 18.499 16.410 1.00 92.06 183 ASP A N 1
ATOM 1470 C CA . ASP A 1 183 ? 2.486 17.067 16.588 1.00 92.06 183 ASP A CA 1
ATOM 1471 C C . ASP A 1 183 ? 2.772 16.689 18.051 1.00 92.06 183 ASP A C 1
ATOM 1473 O O . ASP A 1 183 ? 3.384 17.419 18.828 1.00 92.06 183 ASP A O 1
ATOM 1477 N N . CYS A 1 184 ? 2.311 15.502 18.444 1.00 93.06 184 CYS A N 1
ATOM 1478 C CA . CYS A 1 184 ? 2.613 14.906 19.740 1.00 93.06 184 CYS A CA 1
ATOM 1479 C C . CYS A 1 184 ? 3.526 13.698 19.536 1.00 93.06 184 CYS A C 1
ATOM 1481 O O . CYS A 1 184 ? 3.135 12.702 18.914 1.00 93.06 184 CYS A O 1
ATOM 1483 N N . LYS A 1 185 ? 4.746 13.760 20.084 1.00 93.44 185 LYS A N 1
ATOM 1484 C CA . LYS A 1 185 ? 5.685 12.638 20.027 1.00 93.44 185 LYS A CA 1
ATOM 1485 C C . LYS A 1 185 ? 5.218 11.497 20.922 1.00 93.44 185 LYS A C 1
ATOM 1487 O O . LYS A 1 185 ? 5.090 11.632 22.140 1.00 93.44 185 LYS A O 1
ATOM 1492 N N . LEU A 1 186 ? 5.036 10.331 20.318 1.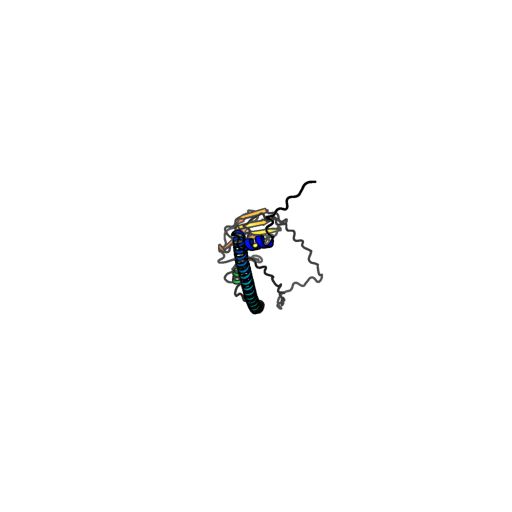00 93.56 186 LEU A N 1
ATOM 1493 C CA . LEU A 1 186 ? 4.662 9.113 21.018 1.00 93.56 186 LEU A CA 1
ATOM 1494 C C . LEU A 1 186 ? 5.907 8.291 21.354 1.00 93.56 186 LEU A C 1
ATOM 1496 O O . LEU A 1 186 ? 6.974 8.436 20.758 1.00 93.56 186 LEU A O 1
ATOM 1500 N N . SER A 1 187 ? 5.777 7.407 22.347 1.00 91.94 187 SER A N 1
ATOM 1501 C CA . SER A 1 187 ? 6.891 6.541 22.753 1.00 91.94 187 SER A CA 1
ATOM 1502 C C . SER A 1 187 ? 7.136 5.391 21.784 1.00 91.94 187 SER A C 1
ATOM 1504 O O . SER A 1 187 ? 8.134 4.695 21.942 1.00 91.94 187 SER A O 1
ATOM 1506 N N . GLY A 1 188 ? 6.228 5.165 20.837 1.00 93.00 188 GLY A N 1
ATOM 1507 C CA . GLY A 1 188 ? 6.274 4.089 19.861 1.00 93.00 188 GLY A CA 1
ATOM 1508 C C . GLY A 1 188 ? 5.336 4.358 18.697 1.00 93.00 188 GLY A C 1
ATOM 1509 O O . GLY A 1 188 ? 4.753 5.437 18.605 1.00 93.00 188 GLY A O 1
ATOM 1510 N N . GLU A 1 189 ? 5.209 3.347 17.851 1.00 94.88 189 GLU A N 1
ATOM 1511 C CA . GLU A 1 189 ? 4.471 3.382 16.593 1.00 94.88 189 GLU A CA 1
ATOM 1512 C C . GLU A 1 189 ? 2.953 3.389 16.832 1.00 94.88 189 GLU A C 1
ATOM 1514 O O . GLU A 1 189 ? 2.418 2.375 17.294 1.00 94.88 189 GLU A O 1
ATOM 1519 N N . PRO A 1 190 ? 2.249 4.507 16.561 1.00 95.81 190 PRO A N 1
ATOM 1520 C CA . PRO A 1 190 ? 0.793 4.539 16.632 1.00 95.81 190 PRO A CA 1
ATOM 1521 C C . PRO A 1 190 ? 0.159 3.684 15.541 1.00 95.81 190 PRO A C 1
ATOM 1523 O O . PRO A 1 190 ? 0.637 3.670 14.409 1.00 95.81 190 PRO A O 1
ATOM 1526 N N . TRP A 1 191 ? -0.937 3.006 15.885 1.00 95.62 191 TRP A N 1
ATOM 1527 C CA . TRP A 1 191 ? -1.689 2.167 14.951 1.00 95.62 191 TRP A CA 1
ATOM 1528 C C . TRP A 1 191 ? -3.128 2.638 14.776 1.00 95.62 191 TRP A C 1
ATOM 1530 O O . TRP A 1 191 ? -3.523 2.974 13.662 1.00 95.62 191 TRP A O 1
ATOM 1540 N N . ASP A 1 192 ? -3.890 2.710 15.864 1.00 96.94 192 ASP A N 1
ATOM 1541 C CA . ASP A 1 192 ? -5.287 3.137 15.862 1.00 96.94 192 ASP A CA 1
ATOM 1542 C C . ASP A 1 192 ? -5.519 4.250 16.891 1.00 96.94 192 ASP A C 1
ATOM 1544 O O . ASP A 1 192 ? -4.755 4.407 17.851 1.00 96.94 192 ASP A O 1
ATOM 1548 N N . ILE A 1 193 ? -6.569 5.038 16.674 1.00 97.56 193 ILE A N 1
ATOM 1549 C CA . ILE A 1 193 ? -6.934 6.182 17.501 1.00 97.56 193 ILE A CA 1
ATOM 1550 C C . ILE A 1 193 ? -8.448 6.315 17.608 1.00 97.56 193 ILE A C 1
ATOM 1552 O O . ILE A 1 193 ? -9.175 6.250 16.622 1.00 97.56 193 ILE A O 1
ATOM 1556 N N . ALA A 1 194 ? -8.916 6.586 18.820 1.00 97.06 194 ALA A N 1
ATOM 1557 C CA . ALA A 1 194 ? -10.293 6.973 19.072 1.00 97.06 194 ALA A CA 1
ATOM 1558 C C . ALA A 1 194 ? -10.333 8.145 20.051 1.00 97.06 194 ALA A C 1
ATOM 1560 O O . ALA A 1 194 ? -9.471 8.265 20.917 1.00 97.06 194 ALA A O 1
ATOM 1561 N N . VAL A 1 195 ? -11.330 9.014 19.930 1.00 95.50 195 VAL A N 1
ATOM 1562 C CA . VAL A 1 195 ? -11.509 10.157 20.832 1.00 95.50 195 VAL A CA 1
ATOM 1563 C C . VAL A 1 195 ? -12.624 9.846 21.814 1.00 95.50 195 VAL A C 1
ATOM 1565 O O . VAL A 1 195 ? -13.673 9.331 21.432 1.00 95.50 195 VAL A O 1
ATOM 1568 N N . ILE A 1 196 ? -12.392 10.148 23.091 1.00 92.75 196 ILE A N 1
ATOM 1569 C CA . ILE A 1 196 ? -13.428 10.077 24.118 1.00 92.75 196 ILE A CA 1
ATOM 1570 C C . ILE A 1 196 ? -14.376 11.273 23.941 1.00 92.75 196 ILE A C 1
ATOM 1572 O O . ILE A 1 196 ? -13.934 12.409 24.149 1.00 92.75 196 ILE A O 1
ATOM 1576 N N . PRO A 1 197 ? -15.665 11.043 23.616 1.00 88.06 197 PRO A N 1
ATOM 1577 C CA . PRO A 1 197 ? -16.620 12.129 23.423 1.00 88.06 197 PRO A CA 1
ATOM 1578 C C . PRO A 1 197 ? -16.784 12.975 24.690 1.00 88.06 197 PRO A C 1
ATOM 1580 O O . PRO A 1 197 ? -16.814 12.447 25.808 1.00 88.06 197 PRO A O 1
ATOM 1583 N N . GLY A 1 198 ? -16.897 14.288 24.513 1.00 88.88 198 GLY A N 1
ATOM 1584 C CA . GLY A 1 198 ? -17.044 15.292 25.566 1.00 88.88 198 GLY A CA 1
ATOM 1585 C C . GLY A 1 198 ? -15.747 15.665 26.290 1.00 88.88 198 GLY A C 1
ATOM 1586 O O . GLY A 1 198 ? -15.733 16.665 27.001 1.00 88.88 198 GLY A O 1
ATOM 1587 N N . GLU A 1 199 ? -14.664 14.899 26.121 1.00 89.88 199 GLU A N 1
ATOM 1588 C CA . GLU A 1 199 ? -13.361 15.201 26.735 1.00 89.88 199 GLU A CA 1
ATOM 1589 C C . GLU A 1 199 ? -12.296 15.635 25.735 1.00 89.88 199 GLU A C 1
ATOM 1591 O O . GLU A 1 199 ? -11.245 16.105 26.162 1.00 89.88 199 GLU A O 1
ATOM 1596 N N . ASN A 1 200 ? -12.526 15.441 24.429 1.00 86.94 200 ASN A N 1
ATOM 1597 C CA . ASN A 1 200 ? -11.512 15.648 23.389 1.00 86.94 200 ASN A CA 1
ATOM 1598 C C . ASN A 1 200 ? -10.165 15.006 23.742 1.00 86.94 200 ASN A C 1
ATOM 1600 O O . ASN A 1 200 ? -9.098 15.553 23.475 1.00 86.94 200 ASN A O 1
ATOM 1604 N N . LYS A 1 201 ? -10.225 13.824 24.364 1.00 91.94 201 LYS A N 1
ATOM 1605 C CA . LYS A 1 201 ? -9.059 13.085 24.842 1.00 91.94 201 LYS A CA 1
ATOM 1606 C C . LYS A 1 201 ? -8.835 11.868 23.949 1.00 91.94 201 LYS A C 1
ATOM 1608 O O . LYS A 1 201 ? -9.602 10.904 24.049 1.00 91.94 201 LYS A O 1
ATOM 1613 N N . PRO A 1 202 ? -7.828 11.885 23.060 1.00 95.19 202 PRO A N 1
ATOM 1614 C CA . PRO A 1 202 ? -7.542 10.751 22.210 1.00 95.19 202 PRO A CA 1
ATOM 1615 C C . PRO A 1 202 ? -6.937 9.605 22.999 1.00 95.19 202 PRO A C 1
ATOM 1617 O O . PRO A 1 202 ? -6.104 9.807 23.881 1.00 95.19 202 PRO A O 1
ATOM 1620 N N . VAL A 1 203 ? -7.322 8.398 22.619 1.00 95.25 203 VAL A N 1
ATOM 1621 C CA . VAL A 1 203 ? -6.743 7.134 23.045 1.00 95.25 203 VAL A CA 1
ATOM 1622 C C . VAL A 1 203 ? -6.075 6.524 21.825 1.00 95.25 203 VAL A C 1
ATOM 1624 O O . VAL A 1 203 ? -6.733 6.282 20.818 1.00 95.25 203 VAL A O 1
ATOM 1627 N N . VAL A 1 204 ? -4.770 6.294 21.914 1.00 95.94 204 VAL A N 1
ATOM 1628 C CA . VAL A 1 204 ? -3.934 5.788 20.823 1.00 95.94 204 VAL A CA 1
ATOM 1629 C C . VAL A 1 204 ? -3.386 4.418 21.202 1.00 95.94 204 VAL A C 1
ATOM 1631 O O . VAL A 1 204 ? -2.865 4.244 22.310 1.00 95.94 204 VAL A O 1
ATOM 1634 N N . THR A 1 205 ? -3.467 3.450 20.291 1.00 95.25 205 THR A N 1
ATOM 1635 C CA . THR A 1 205 ? -2.847 2.129 20.463 1.00 95.25 205 THR A CA 1
ATOM 1636 C C . THR A 1 205 ? -1.418 2.126 19.934 1.00 95.25 205 THR A C 1
ATOM 1638 O O . THR A 1 205 ? -1.129 2.630 18.848 1.00 95.25 205 THR A O 1
ATOM 1641 N N . LEU A 1 206 ? -0.518 1.529 20.716 1.00 94.25 206 LEU A N 1
ATOM 1642 C CA . LEU A 1 206 ? 0.879 1.277 20.374 1.00 94.25 206 LEU A CA 1
ATOM 1643 C C . LEU A 1 206 ? 1.116 -0.246 20.396 1.00 94.25 206 LEU A C 1
ATOM 1645 O O . LEU A 1 206 ? 1.636 -0.768 21.391 1.00 94.25 206 LEU A O 1
ATOM 1649 N N . PRO A 1 207 ? 0.709 -0.987 19.347 1.00 90.81 207 PRO A N 1
ATOM 1650 C CA . PRO A 1 207 ? 0.640 -2.451 19.375 1.00 90.81 207 PRO A CA 1
ATOM 1651 C C . PRO A 1 207 ? 1.985 -3.109 19.680 1.00 90.81 207 PRO A C 1
ATOM 1653 O O . PRO A 1 207 ? 2.045 -4.007 20.514 1.00 90.81 207 PRO A O 1
ATOM 1656 N N . TYR A 1 208 ? 3.078 -2.618 19.091 1.00 90.12 208 TYR A N 1
ATOM 1657 C CA . TYR A 1 208 ? 4.423 -3.169 19.309 1.00 90.12 208 TYR A CA 1
ATOM 1658 C C . TYR A 1 208 ? 4.968 -2.941 20.722 1.00 90.12 208 TYR A C 1
ATOM 1660 O O . TYR A 1 208 ? 5.961 -3.550 21.110 1.00 90.12 208 TYR A O 1
ATOM 1668 N N . GLN A 1 209 ? 4.335 -2.054 21.491 1.00 90.31 209 GLN A N 1
ATOM 1669 C CA . GLN A 1 209 ? 4.674 -1.819 22.892 1.00 90.31 209 GLN A CA 1
ATOM 1670 C C . GLN A 1 209 ? 3.696 -2.501 23.842 1.00 90.31 209 GLN A C 1
ATOM 1672 O O . GLN A 1 209 ? 3.935 -2.467 25.048 1.00 90.31 209 GLN A O 1
ATOM 1677 N N . SER A 1 210 ? 2.616 -3.097 23.325 1.00 90.00 210 SER A N 1
ATOM 1678 C CA . SER A 1 210 ? 1.524 -3.622 24.139 1.00 90.00 210 SER A CA 1
ATOM 1679 C C . SER A 1 210 ? 0.949 -2.532 25.057 1.00 90.00 210 SER A C 1
ATOM 1681 O O . SER A 1 210 ? 0.732 -2.765 26.247 1.00 90.00 210 SER A O 1
ATOM 1683 N N . LEU A 1 211 ? 0.716 -1.317 24.527 1.00 90.50 211 LEU A N 1
ATOM 1684 C CA . LEU A 1 211 ? 0.215 -0.171 25.304 1.00 90.50 211 LEU A CA 1
ATOM 1685 C C . LEU A 1 211 ? -0.928 0.590 24.625 1.00 90.50 211 LEU A C 1
ATOM 1687 O O . LEU A 1 211 ? -0.923 0.773 23.409 1.00 90.50 211 LEU A O 1
ATOM 1691 N N . ILE A 1 212 ? -1.825 1.151 25.439 1.00 92.19 212 ILE A N 1
ATOM 1692 C CA . ILE A 1 212 ? -2.627 2.322 25.061 1.00 92.19 212 ILE A CA 1
ATOM 1693 C C . ILE A 1 212 ? -2.102 3.568 25.771 1.00 92.19 212 ILE A C 1
ATOM 1695 O O . ILE A 1 212 ? -1.598 3.508 26.901 1.00 92.19 212 ILE A O 1
ATOM 1699 N N . LYS A 1 213 ? -2.228 4.707 25.095 1.00 92.50 213 LYS A N 1
ATOM 1700 C CA . LYS A 1 213 ? -1.899 6.024 25.631 1.00 92.50 213 LYS A CA 1
ATOM 1701 C C . LYS A 1 213 ? -3.068 6.964 25.464 1.00 92.50 213 LYS A C 1
ATOM 1703 O O . LYS A 1 213 ? -3.677 6.990 24.402 1.00 92.50 213 LYS A O 1
ATOM 1708 N N . PHE A 1 214 ? -3.306 7.784 26.476 1.00 93.50 214 PHE A N 1
ATOM 1709 C CA . PHE A 1 214 ? -4.154 8.945 26.301 1.00 93.50 214 PHE A CA 1
ATOM 1710 C C . PHE A 1 214 ? -3.279 10.136 25.952 1.00 93.50 214 PHE A C 1
ATOM 1712 O O . PHE A 1 214 ? -2.183 10.284 26.498 1.00 93.50 214 PHE A O 1
ATOM 1719 N N . VAL A 1 215 ? -3.763 10.974 25.053 1.00 93.19 215 VAL A N 1
ATOM 1720 C CA . VAL A 1 215 ? -3.095 12.209 24.659 1.00 93.19 215 VAL A CA 1
ATOM 1721 C C . VAL A 1 215 ? -3.936 13.377 25.153 1.00 93.19 215 VAL A C 1
ATOM 1723 O O . VAL A 1 215 ? -5.161 13.339 25.107 1.00 93.19 215 VAL A O 1
ATOM 1726 N N . ASP A 1 216 ? -3.284 14.401 25.674 1.00 90.94 216 ASP A N 1
ATOM 1727 C CA . ASP A 1 216 ? -3.895 15.706 25.877 1.00 90.94 216 ASP A CA 1
ATOM 1728 C C . ASP A 1 216 ? -3.539 16.572 24.666 1.00 90.94 216 ASP A C 1
ATOM 1730 O O . ASP A 1 216 ? -2.364 16.849 24.415 1.00 90.94 216 ASP A O 1
ATOM 1734 N N . ILE A 1 217 ? -4.552 16.955 23.887 1.00 85.38 217 ILE A N 1
ATOM 1735 C CA . ILE A 1 217 ? -4.359 17.717 22.647 1.00 85.38 217 ILE A CA 1
ATOM 1736 C C . ILE A 1 217 ? -3.938 19.167 22.941 1.00 85.38 217 ILE A C 1
ATOM 1738 O O . ILE A 1 217 ? -3.305 19.813 22.114 1.00 85.38 217 ILE A O 1
ATOM 1742 N N . ILE A 1 218 ? -4.241 19.696 24.125 1.00 84.69 218 ILE A N 1
ATOM 1743 C CA . ILE A 1 218 ? -3.888 21.071 24.487 1.00 84.69 218 ILE A CA 1
ATOM 1744 C C . ILE A 1 218 ? -2.432 21.121 24.941 1.00 84.69 218 ILE A C 1
ATOM 1746 O O . ILE A 1 218 ? -1.666 21.971 24.495 1.00 84.69 218 ILE A O 1
ATOM 1750 N N . THR A 1 219 ? -2.036 20.202 25.825 1.00 86.31 219 THR A N 1
ATOM 1751 C CA . THR A 1 219 ? -0.677 20.199 26.392 1.00 86.31 219 THR A CA 1
ATOM 1752 C C . THR A 1 219 ? 0.327 19.389 25.576 1.00 86.31 219 THR A C 1
ATOM 1754 O O . THR A 1 219 ? 1.522 19.450 25.860 1.00 86.31 219 THR A O 1
ATOM 1757 N N . MET A 1 220 ? -0.135 18.621 24.582 1.00 83.94 220 MET A N 1
ATOM 1758 C CA . MET A 1 220 ? 0.671 17.673 23.800 1.00 83.94 220 MET A CA 1
ATOM 1759 C C . MET A 1 220 ? 1.379 16.625 24.666 1.00 83.94 220 MET A C 1
ATOM 1761 O O . MET A 1 220 ? 2.397 16.047 24.274 1.00 83.94 220 MET A O 1
ATOM 1765 N N . THR A 1 221 ? 0.835 16.348 25.853 1.00 85.69 221 THR A N 1
ATOM 1766 C CA . THR A 1 221 ? 1.394 15.354 26.765 1.00 85.69 221 THR A CA 1
ATOM 1767 C C . THR A 1 221 ? 0.661 14.029 26.639 1.00 85.69 221 THR A C 1
ATOM 1769 O O . THR A 1 221 ? -0.561 13.960 26.515 1.00 85.69 221 THR A O 1
ATOM 1772 N N . ALA A 1 222 ? 1.426 12.941 26.673 1.00 81.31 222 ALA A N 1
ATOM 1773 C CA . ALA A 1 222 ? 0.869 11.603 26.734 1.00 81.31 222 ALA A CA 1
ATOM 1774 C C . ALA A 1 222 ? 0.824 11.107 28.187 1.00 81.31 222 ALA A C 1
ATOM 1776 O O . ALA A 1 222 ? 1.841 11.116 28.884 1.00 81.31 222 ALA A O 1
ATOM 1777 N N . SER A 1 223 ? -0.348 10.642 28.615 1.00 78.19 223 SER A N 1
ATOM 1778 C CA . SER A 1 223 ? -0.654 10.159 29.965 1.00 78.19 223 SER A CA 1
ATOM 1779 C C . SER A 1 223 ? 0.080 8.841 30.309 1.00 78.19 223 SER A C 1
ATOM 1781 O O . SER A 1 223 ? 0.716 8.237 29.433 1.00 78.19 223 SER A O 1
ATOM 1783 N N . PRO A 1 224 ? -0.007 8.339 31.565 1.00 65.00 224 PRO A N 1
ATOM 1784 C CA . PRO A 1 224 ? 0.588 7.056 31.933 1.00 65.00 224 PRO A CA 1
ATOM 1785 C C . PRO A 1 224 ? 0.071 5.888 31.082 1.00 65.00 224 PRO A C 1
ATOM 1787 O O . PRO A 1 224 ? -1.023 5.919 30.518 1.00 65.00 224 PRO A O 1
ATOM 1790 N N . LYS A 1 225 ? 0.934 4.873 30.979 1.00 71.69 225 LYS A N 1
ATOM 1791 C CA . LYS A 1 225 ? 0.824 3.704 30.104 1.00 71.69 225 LYS A CA 1
ATOM 1792 C C . LYS A 1 225 ? -0.144 2.677 30.695 1.00 71.69 225 LYS A C 1
ATOM 1794 O O . LYS A 1 225 ? 0.072 2.243 31.824 1.00 71.69 225 LYS A O 1
ATOM 1799 N N . TYR A 1 226 ? -1.122 2.219 29.917 1.00 78.25 226 TYR A N 1
ATOM 1800 C CA . TYR A 1 226 ? -1.918 1.039 30.272 1.00 78.25 226 TYR A CA 1
ATOM 1801 C C . TYR A 1 226 ? -1.489 -0.131 29.397 1.00 78.25 226 TYR A C 1
ATOM 1803 O O . TYR A 1 226 ? -1.448 -0.011 28.173 1.00 78.25 226 TYR A O 1
ATOM 1811 N N . PHE A 1 227 ? -1.138 -1.245 30.034 1.00 80.81 227 PHE A N 1
ATOM 1812 C CA . PHE A 1 227 ? -0.678 -2.442 29.343 1.00 80.81 227 PHE A CA 1
ATOM 1813 C C . PHE A 1 227 ? -1.856 -3.204 28.723 1.00 80.81 227 PHE A C 1
ATOM 1815 O O . PHE A 1 227 ? -2.804 -3.577 29.416 1.00 80.81 227 PHE A O 1
ATOM 1822 N N . ILE A 1 228 ? -1.763 -3.454 27.419 1.00 79.81 228 ILE A N 1
ATOM 1823 C CA . ILE A 1 228 ? -2.673 -4.281 26.622 1.00 79.81 228 ILE A CA 1
ATOM 1824 C C . ILE A 1 228 ? -1.837 -5.393 25.980 1.00 79.81 228 ILE A C 1
ATOM 1826 O O . ILE A 1 228 ? -1.019 -5.083 25.122 1.00 79.81 228 ILE A O 1
ATOM 1830 N N . PRO A 1 229 ? -2.012 -6.675 26.350 1.00 68.75 229 PRO A N 1
ATOM 1831 C CA . PRO A 1 229 ? -1.125 -7.760 25.921 1.00 68.75 229 PRO A CA 1
ATOM 1832 C C . PRO A 1 229 ? -0.837 -7.763 24.415 1.00 68.75 229 PRO A C 1
ATOM 1834 O O . PRO A 1 229 ? 0.322 -7.864 24.026 1.00 68.75 229 PRO A O 1
ATOM 1837 N N . VAL A 1 230 ? -1.873 -7.572 23.590 1.00 72.50 230 VAL A N 1
ATOM 1838 C CA . VAL A 1 230 ? -1.782 -7.345 22.140 1.00 72.50 230 VAL A CA 1
ATOM 1839 C C . VAL A 1 230 ? -3.024 -6.553 21.718 1.00 72.50 230 VAL A C 1
ATOM 1841 O O . VAL A 1 230 ? -4.122 -7.104 21.717 1.00 72.50 230 VAL A O 1
ATOM 1844 N N . GLY A 1 231 ? -2.892 -5.270 21.383 1.00 76.81 231 GLY A N 1
ATOM 1845 C CA . GLY A 1 231 ? -4.029 -4.451 20.948 1.00 76.81 231 GLY A CA 1
ATOM 1846 C C . GLY A 1 231 ? -3.660 -3.568 19.769 1.00 76.81 231 GLY A C 1
ATOM 1847 O O . GLY A 1 231 ? -2.701 -2.805 19.835 1.00 76.81 231 GLY A O 1
ATOM 1848 N N . SER A 1 232 ? -4.424 -3.710 18.692 1.00 85.19 232 SER A N 1
ATOM 1849 C CA . SER A 1 232 ? -4.229 -2.992 17.435 1.00 85.19 232 SER A CA 1
ATOM 1850 C C . SER A 1 232 ? -5.327 -1.955 17.266 1.00 85.19 232 SER A C 1
ATOM 1852 O O . SER A 1 232 ? -5.015 -0.787 17.080 1.00 85.19 232 SER A O 1
ATOM 1854 N N . GLY A 1 233 ? -6.591 -2.365 17.398 1.00 93.00 233 GLY A N 1
ATOM 1855 C CA . GLY A 1 233 ? -7.739 -1.475 17.242 1.00 93.00 233 GLY A CA 1
ATOM 1856 C C . GLY A 1 233 ? -8.209 -0.866 18.562 1.00 93.00 233 GLY A C 1
ATOM 1857 O O . GLY A 1 233 ? -8.142 -1.538 19.594 1.00 93.00 233 GLY A O 1
ATOM 1858 N N . VAL A 1 234 ? -8.732 0.358 18.536 1.00 95.06 234 VAL A N 1
ATOM 1859 C CA . VAL A 1 234 ? -9.394 1.009 19.674 1.00 95.06 234 VAL A CA 1
ATOM 1860 C C . VAL A 1 234 ? -10.704 1.659 19.246 1.00 95.06 234 VAL A C 1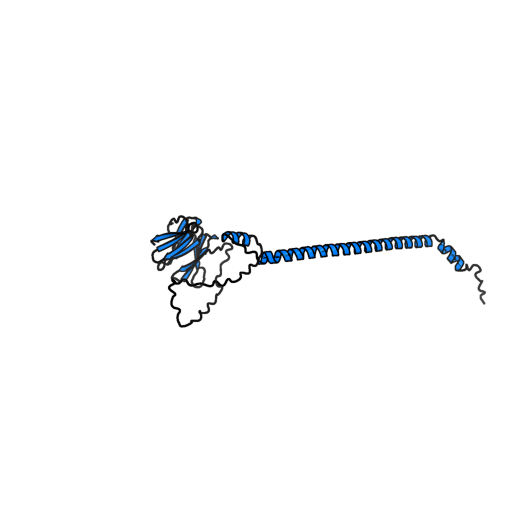
ATOM 1862 O O . VAL A 1 234 ? -10.799 2.316 18.219 1.00 95.06 234 VAL A O 1
ATOM 1865 N N . ALA A 1 235 ? -11.733 1.489 20.066 1.00 96.06 235 ALA A N 1
ATOM 1866 C CA . ALA A 1 235 ? -13.013 2.156 19.912 1.00 96.06 235 ALA A CA 1
ATOM 1867 C C . ALA A 1 235 ? -13.508 2.650 21.271 1.00 96.06 235 ALA A C 1
ATOM 1869 O O . ALA A 1 235 ? -13.300 1.997 22.296 1.00 96.06 235 ALA A O 1
ATOM 1870 N N . ILE A 1 236 ? -14.211 3.780 21.270 1.00 94.38 236 ILE A N 1
ATOM 1871 C CA . ILE A 1 236 ? -14.907 4.280 22.455 1.00 94.38 236 ILE A CA 1
ATOM 1872 C C . ILE A 1 236 ? -16.391 3.953 22.320 1.00 94.38 236 ILE A C 1
ATOM 1874 O O . ILE A 1 236 ? -17.036 4.322 21.339 1.00 94.38 236 ILE A O 1
ATOM 1878 N N . VAL A 1 237 ? -16.939 3.254 23.313 1.00 92.00 237 VAL A N 1
ATOM 1879 C CA . VAL A 1 237 ? -18.364 2.919 23.382 1.00 92.00 237 VAL A CA 1
ATOM 1880 C C . VAL A 1 237 ? -18.891 3.380 24.732 1.00 92.00 237 VAL A C 1
ATOM 1882 O O . VAL A 1 237 ? -18.649 2.737 25.751 1.00 92.00 237 VAL A O 1
ATOM 1885 N N . LYS A 1 238 ? -19.644 4.486 24.736 1.00 88.19 238 LYS A N 1
ATOM 1886 C CA . LYS A 1 238 ? -20.120 5.150 25.963 1.00 88.19 238 LYS A CA 1
ATOM 1887 C C . LYS A 1 238 ? -18.940 5.516 26.881 1.00 88.19 238 LYS A C 1
ATOM 1889 O O . LYS A 1 238 ? -18.101 6.321 26.499 1.00 88.19 238 LYS A O 1
ATOM 1894 N N . ASP A 1 239 ? -18.890 4.928 28.070 1.00 86.56 239 ASP A N 1
ATOM 1895 C CA . ASP A 1 239 ? -17.874 5.085 29.110 1.00 86.56 239 ASP A CA 1
ATOM 1896 C C . ASP A 1 239 ? -16.785 4.000 29.053 1.00 86.56 239 ASP A C 1
ATOM 1898 O O . ASP A 1 239 ? -16.001 3.867 29.991 1.00 86.56 239 ASP A O 1
ATOM 1902 N N . LYS A 1 240 ? -16.751 3.199 27.980 1.00 92.50 240 LYS A N 1
ATOM 1903 C CA . LYS A 1 240 ? -15.821 2.080 27.828 1.00 92.50 240 LYS A CA 1
ATOM 1904 C C . LYS A 1 240 ? -14.819 2.312 26.709 1.00 92.50 240 LYS A C 1
ATOM 1906 O O . LYS A 1 240 ? -15.170 2.784 25.624 1.00 92.50 240 LYS A O 1
ATOM 1911 N N . ILE A 1 241 ? -13.587 1.890 26.966 1.00 93.56 241 ILE A N 1
ATOM 1912 C CA . ILE A 1 241 ? -12.508 1.812 25.984 1.00 93.56 241 ILE A CA 1
ATOM 1913 C C . ILE A 1 241 ? -12.389 0.352 25.555 1.00 93.56 241 ILE A C 1
ATOM 1915 O O . ILE A 1 241 ? -12.020 -0.518 26.344 1.00 93.56 241 ILE A O 1
ATOM 1919 N N . CYS A 1 242 ? -12.717 0.089 24.300 1.00 94.00 242 CYS A N 1
ATOM 1920 C CA . CYS A 1 242 ? -12.706 -1.233 23.696 1.00 94.00 242 CYS A CA 1
ATOM 1921 C C . CYS A 1 242 ? -11.443 -1.380 22.845 1.00 94.00 242 CYS A C 1
ATOM 1923 O O . CYS A 1 242 ? -11.273 -0.643 21.879 1.00 94.00 242 CYS A O 1
ATOM 1925 N N . VAL A 1 243 ? -10.572 -2.331 23.175 1.00 92.50 243 VAL A N 1
ATOM 1926 C CA . VAL A 1 243 ? -9.317 -2.583 22.459 1.00 92.50 243 VAL A CA 1
ATOM 1927 C C . VAL A 1 243 ? -9.340 -3.979 21.843 1.00 92.50 243 VAL A C 1
ATOM 1929 O O . VAL A 1 243 ? -9.422 -4.979 22.557 1.00 92.50 243 VAL A O 1
ATOM 1932 N N . GLY A 1 244 ? -9.258 -4.049 20.515 1.00 89.44 244 GLY A N 1
ATOM 1933 C CA . GLY A 1 244 ? -9.226 -5.300 19.755 1.00 89.44 244 GLY A CA 1
ATOM 1934 C C . GLY A 1 244 ? -7.799 -5.735 19.413 1.00 89.44 244 GLY A C 1
ATOM 1935 O O . GLY A 1 244 ? -7.004 -4.934 18.916 1.00 89.44 244 GLY A O 1
ATOM 1936 N N . GLY A 1 245 ? -7.471 -7.008 19.649 1.00 82.88 245 GLY A N 1
ATOM 1937 C CA . GLY A 1 245 ? -6.171 -7.596 19.299 1.00 82.88 245 GLY A CA 1
ATOM 1938 C C . GLY A 1 245 ? -6.199 -8.384 17.985 1.00 82.88 245 GLY A C 1
ATOM 1939 O O . GLY A 1 245 ? -7.071 -9.235 17.802 1.00 82.88 245 GLY A O 1
ATOM 1940 N N . TYR A 1 246 ? -5.221 -8.153 17.097 1.00 71.38 246 TYR A N 1
ATOM 1941 C CA . TYR A 1 246 ? -5.122 -8.835 15.793 1.00 71.38 246 TYR A CA 1
ATOM 1942 C C . TYR A 1 246 ? -4.920 -10.355 15.914 1.00 71.38 246 TYR A C 1
ATOM 1944 O O . TYR A 1 246 ? -5.546 -11.124 15.194 1.00 71.38 246 TYR A O 1
ATOM 1952 N N . GLU A 1 247 ? -4.078 -10.814 16.844 1.00 66.00 247 GLU A N 1
ATOM 1953 C CA . GLU A 1 247 ? -3.560 -12.189 16.785 1.00 66.00 247 GLU A CA 1
ATOM 1954 C C . GLU A 1 247 ? -4.519 -13.277 17.284 1.00 66.00 247 GLU A C 1
ATOM 1956 O O . GLU A 1 247 ? -4.306 -14.455 17.002 1.00 66.00 247 GLU A O 1
ATOM 1961 N N . ARG A 1 248 ? -5.547 -12.935 18.071 1.00 66.88 248 ARG A N 1
ATOM 1962 C CA . ARG A 1 248 ? -6.363 -13.952 18.768 1.00 66.88 248 ARG A CA 1
ATOM 1963 C C . ARG A 1 248 ? -7.848 -13.614 18.911 1.00 66.88 248 ARG A C 1
ATOM 1965 O O . ARG A 1 248 ? -8.557 -14.303 19.638 1.00 66.88 248 ARG A O 1
ATOM 1972 N N . GLY A 1 249 ? -8.326 -12.568 18.232 1.00 74.56 249 GLY A N 1
ATOM 1973 C CA . GLY A 1 249 ? -9.740 -12.179 18.273 1.00 74.56 249 GLY A CA 1
ATOM 1974 C C . GLY A 1 249 ? -10.237 -11.789 19.671 1.00 74.56 249 GLY A C 1
ATOM 1975 O O . GLY A 1 249 ? -11.421 -11.940 19.963 1.00 74.56 249 GLY A O 1
ATOM 1976 N N . TYR A 1 250 ? -9.345 -11.322 20.550 1.00 81.75 250 TYR A N 1
ATOM 1977 C CA . TYR A 1 250 ? -9.729 -10.842 21.874 1.00 81.75 250 TYR A CA 1
ATOM 1978 C C . TYR A 1 250 ? -10.186 -9.388 21.825 1.00 81.75 250 TYR A C 1
ATOM 1980 O O . TYR A 1 250 ? -9.659 -8.572 21.064 1.00 81.75 250 TYR A O 1
ATOM 1988 N N . LEU A 1 251 ? -11.137 -9.079 22.703 1.00 88.31 251 LEU A N 1
ATOM 1989 C CA . LEU A 1 251 ? -11.603 -7.735 22.994 1.00 88.31 251 LEU A CA 1
ATOM 1990 C C . LEU A 1 251 ? -11.332 -7.446 24.470 1.00 88.31 251 LEU A C 1
ATOM 1992 O O . LEU A 1 251 ? -11.885 -8.108 25.348 1.00 88.31 251 LEU A O 1
ATOM 1996 N N . HIS A 1 252 ? -10.488 -6.458 24.736 1.00 86.81 252 HIS A N 1
ATOM 1997 C CA . HIS A 1 252 ? -10.299 -5.912 26.071 1.00 86.81 252 HIS A CA 1
ATOM 1998 C C . HIS A 1 252 ? -11.235 -4.720 26.250 1.00 86.81 252 HIS A C 1
ATOM 2000 O O . HIS A 1 252 ? -11.313 -3.862 25.375 1.00 86.81 252 HIS A O 1
ATOM 2006 N N . ILE A 1 253 ? -11.952 -4.669 27.368 1.00 90.12 253 ILE A N 1
ATOM 2007 C CA . ILE A 1 253 ? -12.854 -3.565 27.695 1.00 90.12 253 ILE A CA 1
ATOM 2008 C C . ILE A 1 253 ? -12.364 -2.958 29.001 1.00 90.12 253 ILE A C 1
ATOM 2010 O O . ILE A 1 253 ? -12.256 -3.661 30.006 1.00 90.12 253 ILE A O 1
ATOM 2014 N N . TYR A 1 254 ? -12.060 -1.668 28.964 1.00 87.44 254 TYR A N 1
ATOM 2015 C CA . TYR A 1 254 ? -11.630 -0.889 30.114 1.00 87.44 254 TYR A CA 1
ATOM 2016 C C . TYR A 1 254 ? -12.698 0.139 30.459 1.00 87.44 254 TYR A C 1
ATOM 2018 O O . TYR A 1 254 ? -13.329 0.713 29.567 1.00 87.44 254 TYR A O 1
ATOM 2026 N N . ASP A 1 255 ? -12.869 0.381 31.752 1.00 87.94 255 ASP A N 1
ATOM 2027 C CA . ASP A 1 255 ? -13.581 1.558 32.229 1.00 87.94 255 ASP A CA 1
ATOM 2028 C C . ASP A 1 255 ? -12.694 2.786 32.004 1.00 87.94 255 ASP A C 1
ATOM 2030 O O . ASP A 1 255 ? -11.472 2.712 32.166 1.00 87.94 255 ASP A O 1
ATOM 2034 N N . LYS A 1 256 ? -13.317 3.876 31.560 1.00 75.81 256 LYS A N 1
ATOM 2035 C CA . LYS A 1 256 ? -12.663 5.164 31.333 1.00 75.81 256 LYS A CA 1
ATOM 2036 C C . LYS A 1 256 ? -12.087 5.772 32.614 1.00 75.81 256 LYS A C 1
ATOM 2038 O O . LYS A 1 256 ? -12.757 5.684 33.666 1.00 75.81 256 LYS A O 1
#

Solvent-accessible surface area (backbone atoms only — not comparable to full-atom values): 15369 Å² total; per-residue (Å²): 137,83,83,79,76,75,74,88,78,72,74,54,69,69,60,58,58,59,49,47,73,72,32,69,67,46,49,51,52,51,51,51,51,50,51,50,51,53,51,50,53,50,52,49,51,54,50,52,53,52,50,52,52,51,54,53,49,50,53,52,50,52,52,51,52,52,53,50,52,51,52,46,64,62,47,49,62,57,57,78,66,57,74,86,81,73,92,50,76,66,62,53,52,58,52,59,69,66,49,86,82,69,88,80,81,76,76,81,76,80,77,81,78,75,81,64,99,82,63,92,69,76,79,73,69,91,65,86,69,76,76,76,84,76,78,85,70,96,60,74,78,70,72,90,51,101,54,73,38,77,62,33,67,41,68,40,91,85,44,33,40,36,36,24,24,27,71,69,19,29,40,38,36,25,41,74,90,48,47,81,72,52,70,28,83,48,99,47,44,34,39,22,49,28,52,39,85,95,65,57,34,36,38,35,20,19,37,95,74,20,28,38,34,39,37,38,78,87,78,52,45,71,54,78,78,43,83,32,93,55,25,41,43,48,44,64,56,92,68,30,43,38,31,34,17,84,91,74,76,46,74,48,76,40,80,112

Mean predicted aligned error: 19.6 Å

Radius of gyration: 46.08 Å; Cα contacts (8 Å, |Δi|>4): 293; chains: 1; bounding box: 97×48×140 Å

Nearest PDB structures (foldseek):
  5c2v-assembly1_B  TM=8.350E-01  e=7.888E-06  Candidatus Kuenenia stuttgartensis
  7seu-assembly1_A  TM=8.176E-01  e=1.942E-03  Escherichia coli
  3hrp-assembly1_A  TM=8.247E-01  e=1.089E-02  Bacteroides thetaiotaomicron VPI-5482
  4dg6-assembly1_A  TM=7.741E-01  e=5.907E-03  Homo sapiens
  8bbg-assembly1_A  TM=6.190E-01  e=2.711E-03  Homo sapiens

Organism: Mytilus galloprovincialis (NCBI:txid29158)

Foldseek 3Di:
DDDDDPPPPPDPPVNVVVCCCVDPVVVVVVVVVVVVVVVVVVVVVVVVVVVVVVVVVVVVVVVVVVVVVVVCVVVVVVVVPDDDDDPDPVVVVVVVVVPPDDDDPDDPDPPPDPDDPDDPDDDPDPDPDDPDPDDPDPPQPVPDDPQADWQEWDAFPQGWIWTFRQRQQWIWIAHNSNHTDDIQHHPHGWHEWDADHPQRWIWTDRQVVQWIWIADPVVSDIDDTDGHPGFRYWDDDHQWIWTAGDPPRDIDIDGD

pLDDT: mean 75.4, std 19.39, range [33.59, 97.56]